Protein AF-A0A814NQE0-F1 (afdb_monomer)

Radius of gyration: 20.91 Å; Cα contacts (8 Å, |Δi|>4): 225; chains: 1; bounding box: 58×39×58 Å

Mean predicted aligned error: 7.41 Å

Solvent-accessible surface area (backbone atoms only — not comparable to full-atom values): 10790 Å² total; per-residue (Å²): 140,80,82,79,83,78,81,84,70,78,58,61,62,41,55,48,36,28,51,50,7,53,53,28,49,52,32,61,76,70,60,70,62,94,46,70,70,55,47,52,52,32,54,52,35,31,52,50,7,52,54,29,45,52,54,51,50,53,54,44,64,72,52,44,41,23,63,57,87,66,84,77,86,62,85,88,78,60,58,87,76,49,52,57,77,54,58,58,92,75,57,53,80,92,44,45,69,59,51,48,45,50,32,43,61,58,46,37,37,64,74,85,51,101,85,35,83,52,39,36,92,86,77,68,43,56,72,78,60,64,72,40,81,70,29,95,55,63,44,79,47,75,50,78,50,102,88,49,76,43,79,46,77,48,63,32,20,82,38,40,45,42,45,42,26,37,67,70,58,33,56,70,67,36,46,64,57,92,60,85,131

Organism: NCBI:txid104777

Secondary structure (DSSP, 8-state):
-------TTSSHHHHHHHHHHHHHHHHHHTT---SHHHHHHHHHHHHHHHHHHHHHHHHHHHH-B---S--S--TT---SS-GGGS-GGGS-GGGHHHHHHHHHHHHTB----TT-TTB-TTT-SBTT-PSPPPBSS-EEEEEEETTEEEEEEE--BS-TTBPPB-HHHHHHH-S------

Structure (mmCIF, N/CA/C/O backbone):
data_AF-A0A814NQE0-F1
#
_entry.id   AF-A0A814NQE0-F1
#
loop_
_atom_site.group_PDB
_atom_site.id
_atom_site.type_symbol
_atom_site.label_atom_id
_atom_site.label_alt_id
_atom_site.label_comp_id
_atom_site.label_asym_id
_atom_site.label_entity_id
_atom_site.label_seq_id
_atom_site.pdbx_PDB_ins_code
_atom_site.Cartn_x
_atom_site.Cartn_y
_atom_site.Cartn_z
_atom_site.occupancy
_atom_site.B_iso_or_equiv
_atom_site.auth_seq_id
_atom_site.auth_comp_id
_atom_site.auth_asym_id
_atom_site.auth_atom_id
_atom_site.pdbx_PDB_model_num
ATOM 1 N N . MET A 1 1 ? 12.034 24.930 -5.134 1.00 29.38 1 MET A N 1
ATOM 2 C CA . MET A 1 1 ? 10.622 25.349 -5.029 1.00 29.38 1 MET A CA 1
ATOM 3 C C . MET A 1 1 ? 9.791 24.168 -5.516 1.00 29.38 1 MET A C 1
ATOM 5 O O . MET A 1 1 ? 9.589 24.032 -6.710 1.00 29.38 1 MET A O 1
ATOM 9 N N . ILE A 1 2 ? 9.491 23.215 -4.629 1.00 30.03 2 ILE A N 1
ATOM 10 C CA . ILE A 1 2 ? 8.771 21.982 -4.985 1.00 30.03 2 ILE A CA 1
ATOM 11 C C . ILE A 1 2 ? 7.318 22.215 -4.590 1.00 30.03 2 ILE A C 1
ATOM 13 O O . ILE A 1 2 ? 7.027 22.446 -3.419 1.00 30.03 2 ILE A O 1
ATOM 17 N N . GLN A 1 3 ? 6.442 22.251 -5.591 1.00 28.50 3 GLN A N 1
ATOM 18 C CA . GLN A 1 3 ? 5.001 22.339 -5.409 1.00 28.50 3 GLN A CA 1
ATOM 19 C C . GLN A 1 3 ? 4.512 21.062 -4.724 1.00 28.50 3 GLN A C 1
ATOM 21 O O . GLN A 1 3 ? 4.505 19.985 -5.315 1.00 28.50 3 GLN A O 1
ATOM 26 N N . THR A 1 4 ? 4.101 21.202 -3.469 1.00 28.50 4 THR A N 1
ATOM 27 C CA . THR A 1 4 ? 3.296 20.218 -2.753 1.00 28.50 4 THR A CA 1
ATOM 28 C C . THR A 1 4 ? 1.934 20.137 -3.442 1.00 28.50 4 THR A C 1
ATOM 30 O O . THR A 1 4 ? 1.077 20.999 -3.249 1.00 28.50 4 THR A O 1
ATOM 33 N N . LEU A 1 5 ? 1.735 19.128 -4.290 1.00 27.84 5 LEU A N 1
ATOM 34 C CA . LEU A 1 5 ? 0.420 18.782 -4.828 1.00 27.84 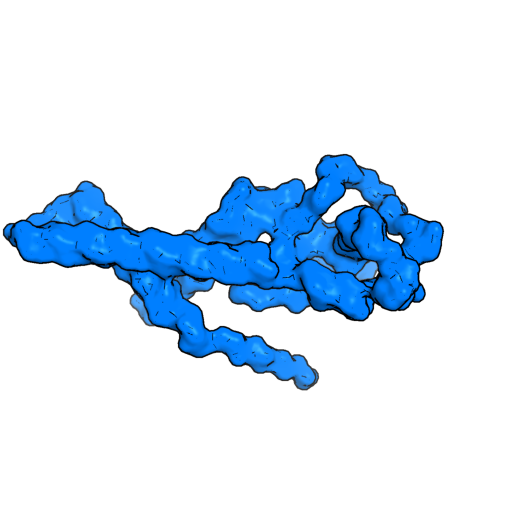5 LEU A CA 1
ATOM 35 C C . LEU A 1 5 ? -0.424 18.188 -3.690 1.00 27.84 5 LEU A C 1
ATOM 37 O O . LEU A 1 5 ? -0.396 16.997 -3.400 1.00 27.84 5 LEU A O 1
ATOM 41 N N . CYS A 1 6 ? -1.148 19.071 -3.004 1.00 31.33 6 CYS A N 1
ATOM 42 C CA . CYS A 1 6 ? -2.153 18.740 -2.002 1.00 31.33 6 CYS A CA 1
ATOM 43 C C . CYS A 1 6 ? -3.346 18.016 -2.650 1.00 31.33 6 CYS A C 1
ATOM 45 O O . CYS A 1 6 ? -4.273 18.658 -3.135 1.00 31.33 6 CYS A O 1
ATOM 47 N N . LEU A 1 7 ? -3.385 16.686 -2.558 1.00 31.86 7 LEU A N 1
ATOM 48 C CA . LEU A 1 7 ? -4.605 15.876 -2.735 1.00 31.86 7 LEU A CA 1
ATOM 49 C C . LEU A 1 7 ? -5.440 15.767 -1.430 1.00 31.86 7 LEU A C 1
ATOM 51 O O . LEU A 1 7 ? -6.264 14.874 -1.255 1.00 31.86 7 LEU A O 1
ATOM 55 N N . TYR A 1 8 ? -5.253 16.693 -0.486 1.00 35.50 8 TYR A N 1
ATOM 56 C CA . TYR A 1 8 ? -5.517 16.479 0.944 1.00 35.50 8 TYR A CA 1
ATOM 57 C C . TYR A 1 8 ? -6.879 16.953 1.493 1.00 35.50 8 TYR A C 1
ATOM 59 O O . TYR A 1 8 ? -6.946 17.423 2.628 1.00 35.50 8 TYR A O 1
ATOM 67 N N . ARG A 1 9 ? -7.994 16.844 0.755 1.00 37.09 9 ARG A N 1
ATOM 68 C CA . ARG A 1 9 ? -9.314 17.199 1.345 1.00 37.09 9 ARG A CA 1
ATOM 69 C C . ARG A 1 9 ? -10.464 16.210 1.185 1.00 37.09 9 ARG A C 1
ATOM 71 O O . ARG A 1 9 ? -11.413 16.327 1.948 1.00 37.09 9 ARG A O 1
ATOM 78 N N . TYR A 1 10 ? -10.380 15.204 0.315 1.00 36.66 10 TYR A N 1
ATOM 79 C CA . TYR A 1 10 ? -11.482 14.237 0.170 1.00 36.66 10 TYR A CA 1
ATOM 80 C C . TYR A 1 10 ? -11.418 13.059 1.167 1.00 36.66 10 TYR A C 1
ATOM 82 O O . TYR A 1 10 ? -12.452 12.516 1.537 1.00 36.66 10 TYR A O 1
ATOM 90 N N . ASN A 1 11 ? -10.231 12.713 1.687 1.00 53.69 11 ASN A N 1
ATOM 91 C CA . ASN A 1 11 ? -10.045 11.549 2.575 1.00 53.69 11 ASN A CA 1
ATOM 92 C C . ASN A 1 11 ? -10.228 11.820 4.077 1.00 53.69 11 ASN A C 1
ATOM 94 O O . ASN A 1 11 ? -10.229 10.879 4.865 1.00 53.69 11 ASN A O 1
ATOM 98 N N . SER A 1 12 ? -10.397 13.075 4.506 1.00 65.75 12 SER A N 1
ATOM 99 C CA . SER A 1 12 ? -10.516 13.385 5.940 1.00 65.75 12 SER A CA 1
ATOM 100 C C . SER A 1 12 ? -11.747 12.727 6.576 1.00 65.75 12 SER A C 1
ATOM 102 O O . SER A 1 12 ? -11.642 12.239 7.693 1.00 65.75 12 SER A O 1
ATOM 104 N N . SER A 1 13 ? -12.882 12.662 5.873 1.00 85.62 13 SER A N 1
ATOM 105 C CA . SER A 1 13 ? -14.113 12.090 6.434 1.00 85.62 13 SER A CA 1
ATOM 106 C C . SER A 1 13 ? -14.033 10.570 6.605 1.00 85.62 13 SER A C 1
ATOM 108 O O . SER A 1 13 ? -14.355 10.067 7.680 1.00 85.62 13 SER A O 1
ATOM 110 N N . LEU A 1 14 ? -13.544 9.845 5.591 1.00 93.56 14 LEU A N 1
ATOM 111 C CA . LEU A 1 14 ? -13.423 8.385 5.658 1.00 93.56 14 LEU A CA 1
ATOM 112 C C . LEU A 1 14 ? -12.399 7.970 6.718 1.00 93.56 14 LEU A C 1
ATOM 114 O O . LEU A 1 14 ? -12.692 7.113 7.543 1.00 93.56 14 LEU A O 1
ATOM 118 N N . THR A 1 15 ? -11.233 8.621 6.769 1.00 92.56 15 THR A N 1
ATOM 119 C CA . THR A 1 15 ? -10.204 8.312 7.773 1.00 92.56 15 THR A CA 1
ATOM 120 C C . THR A 1 15 ? -10.701 8.576 9.197 1.00 92.56 15 THR A C 1
ATOM 122 O O . THR A 1 15 ? -10.398 7.802 10.105 1.00 92.56 15 THR A O 1
ATOM 125 N N . THR A 1 16 ? -11.507 9.625 9.403 1.00 93.69 16 THR A N 1
ATOM 126 C CA . THR A 1 16 ? -12.177 9.868 10.688 1.00 93.69 16 THR A CA 1
ATOM 127 C C . THR A 1 16 ? -13.163 8.752 11.031 1.00 93.69 16 THR A C 1
ATOM 129 O O . THR A 1 16 ? -13.163 8.300 12.170 1.00 93.69 16 THR A O 1
ATOM 132 N N . GLN A 1 17 ? -13.952 8.260 10.072 1.00 96.56 17 GLN A N 1
ATOM 133 C CA . GLN A 1 17 ? -14.871 7.137 10.302 1.00 96.56 17 GLN A CA 1
ATOM 134 C C . GLN A 1 17 ? -14.131 5.849 10.674 1.00 96.56 17 GLN A C 1
ATOM 136 O O . GLN A 1 17 ? -14.551 5.168 11.603 1.00 96.56 17 GLN A O 1
ATOM 141 N N . VAL A 1 18 ? -12.995 5.551 10.031 1.00 97.31 18 VAL A N 1
ATOM 142 C CA . VAL A 1 18 ? -12.145 4.413 10.428 1.00 97.31 18 VAL A CA 1
ATOM 143 C C . VAL A 1 18 ? -11.696 4.560 11.882 1.00 97.31 18 VAL A 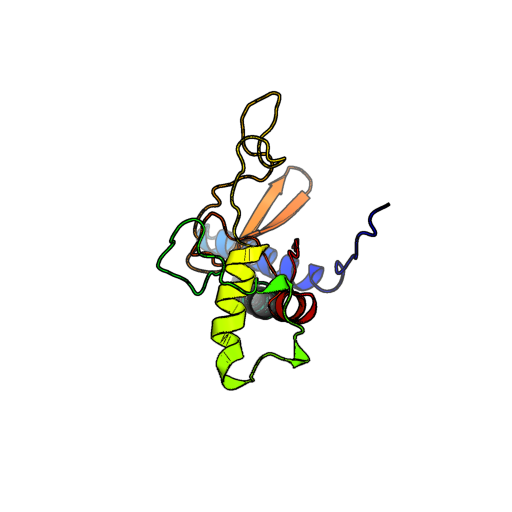C 1
ATOM 145 O O . VAL A 1 18 ? -11.769 3.609 12.658 1.00 97.31 18 VAL A O 1
ATOM 148 N N . TYR A 1 19 ? -11.239 5.754 12.269 1.00 96.06 19 TYR A N 1
ATOM 149 C CA . TYR A 1 19 ? -10.786 5.998 13.636 1.00 96.06 19 TYR A CA 1
ATOM 150 C C . TYR A 1 19 ? -11.922 5.864 14.659 1.00 96.06 19 TYR A C 1
ATOM 152 O O . TYR A 1 19 ? -11.742 5.199 15.677 1.00 96.06 19 TYR A O 1
ATOM 160 N N . ILE A 1 20 ? -13.096 6.436 14.370 1.00 96.38 20 ILE A N 1
ATOM 161 C CA . ILE A 1 20 ? -14.295 6.306 15.212 1.00 96.38 20 ILE A CA 1
ATOM 162 C C . ILE A 1 20 ? -14.678 4.831 15.365 1.00 96.38 20 ILE A C 1
ATOM 164 O O . ILE A 1 20 ? -14.854 4.381 16.493 1.00 96.38 20 ILE A O 1
ATOM 168 N N . GLY A 1 21 ? -14.710 4.066 14.270 1.00 97.44 21 GLY A N 1
ATOM 169 C CA . GLY A 1 21 ? -14.994 2.633 14.313 1.00 97.44 21 GLY A CA 1
ATOM 170 C C . GLY A 1 21 ? -14.020 1.867 15.208 1.00 97.44 21 GLY A C 1
ATOM 171 O O . GLY A 1 21 ? -14.449 1.084 16.045 1.00 97.44 21 GLY A O 1
ATOM 172 N N . ARG A 1 22 ? -12.713 2.158 15.142 1.00 95.94 22 ARG A N 1
ATOM 173 C CA . ARG A 1 22 ? -11.711 1.531 16.031 1.00 95.94 22 ARG A CA 1
ATOM 174 C C . ARG A 1 22 ? -11.871 1.917 17.499 1.00 95.94 22 ARG A C 1
ATOM 176 O O . ARG A 1 22 ? -11.615 1.098 18.379 1.00 95.94 22 ARG A O 1
ATOM 183 N N . LEU A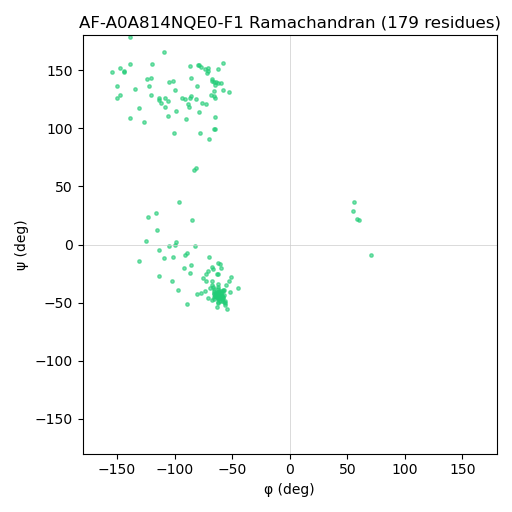 1 23 ? -12.257 3.161 17.784 1.00 96.00 23 LEU A N 1
ATOM 184 C CA . LEU A 1 23 ? -12.594 3.570 19.148 1.00 96.00 23 LEU A CA 1
ATOM 185 C C . LEU A 1 23 ? -13.849 2.846 19.643 1.00 96.00 23 LEU A C 1
ATOM 187 O O . LEU A 1 23 ? -13.891 2.443 20.804 1.00 96.00 23 LEU A O 1
ATOM 191 N N . ALA A 1 24 ? -14.838 2.652 18.770 1.00 97.00 24 ALA A N 1
ATOM 192 C CA . ALA A 1 24 ? -16.044 1.907 19.089 1.00 97.00 24 ALA A CA 1
ATOM 193 C C . ALA A 1 24 ? -15.754 0.418 19.351 1.00 97.00 24 ALA A C 1
ATOM 195 O O . ALA A 1 24 ? -16.249 -0.111 20.345 1.00 97.00 24 ALA A O 1
ATOM 196 N N . GLU A 1 25 ? -14.883 -0.228 18.559 1.00 96.56 25 GLU A N 1
ATOM 197 C CA . GLU A 1 25 ? -14.419 -1.605 18.817 1.00 96.56 25 GLU A CA 1
ATOM 198 C C . GLU A 1 25 ? -13.797 -1.724 20.214 1.00 96.56 25 GLU A C 1
ATOM 200 O O . GLU A 1 25 ? -14.225 -2.565 21.003 1.00 96.56 25 GLU A O 1
ATOM 205 N N . LYS A 1 26 ? -12.866 -0.824 20.568 1.00 95.94 26 LYS A N 1
ATOM 206 C CA . LYS A 1 26 ? -12.251 -0.804 21.908 1.00 95.94 26 LYS A CA 1
ATOM 207 C C . LYS A 1 26 ? -13.297 -0.649 23.016 1.00 95.94 26 LYS A C 1
ATOM 209 O O . LYS A 1 26 ? -13.246 -1.369 24.007 1.00 95.94 26 LYS A O 1
ATOM 214 N N . LYS A 1 27 ? -14.258 0.271 22.867 1.00 95.44 27 LYS A N 1
ATOM 215 C CA . LYS A 1 27 ? -15.322 0.473 23.867 1.00 95.44 27 LYS A CA 1
ATOM 216 C C . LYS A 1 27 ? -16.183 -0.774 24.061 1.00 95.44 27 LYS A C 1
ATOM 218 O O . LYS A 1 27 ? -16.513 -1.103 25.198 1.00 95.44 27 LYS A O 1
ATOM 223 N N . LEU A 1 28 ? -16.517 -1.487 22.982 1.00 94.25 28 LEU A N 1
ATOM 224 C CA . LEU A 1 28 ? -17.237 -2.758 23.083 1.00 94.25 28 LEU A CA 1
ATOM 225 C C . LEU A 1 28 ? -16.400 -3.838 23.781 1.00 94.25 28 LEU A C 1
ATOM 227 O O . LEU A 1 28 ? -16.930 -4.537 24.644 1.00 94.25 28 LEU A O 1
ATOM 231 N N . GLU A 1 29 ? -15.105 -3.948 23.468 1.00 94.94 29 GLU A N 1
ATOM 232 C CA . GLU A 1 29 ? -14.187 -4.895 24.122 1.00 94.94 29 GLU A CA 1
ATOM 233 C C . GLU A 1 29 ? -14.091 -4.658 25.637 1.00 94.94 29 GLU A C 1
ATOM 235 O O . GLU A 1 29 ? -14.139 -5.611 26.420 1.00 94.94 29 GLU A O 1
ATOM 240 N N . TYR A 1 30 ? -14.025 -3.392 26.062 1.00 95.44 30 TYR A N 1
ATOM 241 C CA . TYR A 1 30 ? -13.991 -3.007 27.477 1.00 95.44 30 TYR A CA 1
ATOM 242 C C . TYR A 1 30 ? -15.369 -2.958 28.151 1.00 95.44 30 TYR A C 1
ATOM 244 O O . TYR A 1 30 ? -15.446 -2.707 29.353 1.00 95.44 30 TYR A O 1
ATOM 252 N N . LYS A 1 31 ? -16.451 -3.242 27.413 1.00 92.62 31 LYS A N 1
ATOM 253 C CA . LYS A 1 31 ? -17.842 -3.138 27.884 1.00 92.62 31 LYS A CA 1
ATOM 254 C C . LYS A 1 31 ? -18.201 -1.750 28.426 1.00 92.62 31 LYS A C 1
ATOM 256 O O . LYS A 1 31 ? -18.968 -1.624 29.375 1.00 92.62 31 LYS A O 1
ATOM 261 N N . GLU A 1 32 ? -17.656 -0.706 27.810 1.00 91.56 32 GLU A N 1
ATOM 262 C CA . GLU A 1 32 ? -17.925 0.696 28.146 1.00 91.56 32 GLU A CA 1
ATOM 263 C C . GLU A 1 32 ? -19.213 1.185 27.464 1.00 91.56 32 GLU A C 1
ATOM 265 O O . GLU A 1 32 ? -19.192 2.049 26.582 1.00 91.56 32 GLU A O 1
ATOM 270 N N . TYR A 1 33 ? -20.345 0.593 27.847 1.00 89.81 33 TYR A N 1
ATOM 271 C CA . TYR A 1 33 ? -21.674 0.988 27.388 1.00 89.81 33 TYR A CA 1
ATOM 272 C C . TYR A 1 33 ? -22.730 0.698 28.462 1.00 89.81 33 TYR A C 1
ATOM 274 O O . TYR A 1 33 ? -22.749 -0.379 29.054 1.00 89.81 33 TYR A O 1
ATOM 282 N N . ASP A 1 34 ? -23.638 1.654 28.675 1.00 90.56 34 ASP A N 1
ATOM 283 C CA . ASP A 1 34 ? -24.641 1.580 29.750 1.00 90.56 34 ASP A CA 1
ATOM 284 C C . ASP A 1 34 ? -26.067 1.335 29.234 1.00 90.56 34 ASP A C 1
ATOM 286 O O . ASP A 1 34 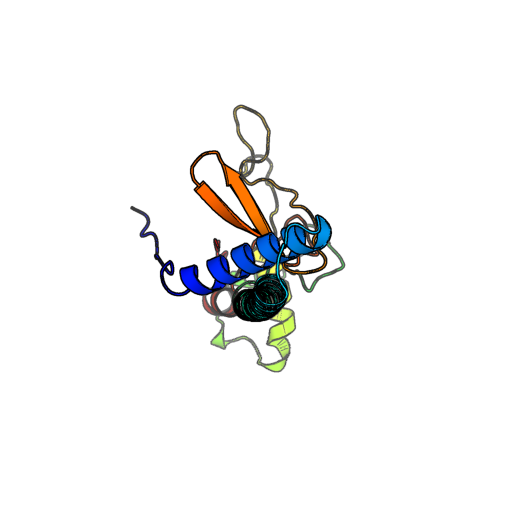? -26.976 1.045 30.012 1.00 90.56 34 ASP A O 1
ATOM 290 N N . THR A 1 35 ? -26.288 1.458 27.921 1.00 93.88 35 THR A N 1
ATOM 291 C CA . THR A 1 35 ? -27.608 1.318 27.296 1.00 93.88 35 THR A CA 1
ATOM 292 C C . THR A 1 35 ? -27.535 0.528 25.993 1.00 93.88 35 THR A C 1
ATOM 294 O O . THR A 1 35 ? -26.506 0.497 25.314 1.00 93.88 35 THR A O 1
ATOM 297 N N . GLU A 1 36 ? -28.656 -0.093 25.624 1.00 94.06 36 GLU A N 1
ATOM 298 C CA . GLU A 1 36 ? -28.814 -0.788 24.341 1.00 94.06 36 GLU A CA 1
ATOM 299 C C . GLU A 1 36 ? -28.671 0.171 23.146 1.00 94.06 36 GLU A C 1
ATOM 301 O O . GLU A 1 36 ? -28.095 -0.186 22.124 1.00 94.06 36 GLU A O 1
ATOM 306 N N . GLU A 1 37 ? -29.115 1.421 23.294 1.00 94.94 37 GLU A N 1
ATOM 307 C CA . GLU A 1 37 ? -28.948 2.463 22.275 1.00 94.94 37 GLU A CA 1
ATOM 308 C C . GLU A 1 37 ? -27.466 2.765 22.003 1.00 94.94 37 GLU A C 1
ATOM 310 O O . GLU A 1 37 ? -27.047 2.799 20.846 1.00 94.94 37 GLU A O 1
ATOM 315 N N . ILE A 1 38 ? -26.652 2.916 23.057 1.00 94.12 38 ILE A N 1
ATOM 316 C CA . ILE A 1 38 ? -25.205 3.131 22.917 1.00 94.12 38 ILE A CA 1
ATOM 317 C C . ILE A 1 38 ? -24.550 1.906 22.278 1.00 94.12 38 ILE A C 1
ATOM 319 O O . ILE A 1 38 ? -23.708 2.061 21.398 1.00 94.12 38 ILE A O 1
ATOM 323 N N . TYR A 1 39 ? -24.947 0.697 22.682 1.00 95.62 39 TYR A N 1
ATOM 324 C CA . TYR A 1 39 ? -24.438 -0.534 22.080 1.00 95.62 39 TYR A CA 1
ATOM 325 C C . TYR A 1 39 ? -24.694 -0.576 20.565 1.00 95.62 39 TYR A C 1
ATOM 327 O O . TYR A 1 39 ? -23.758 -0.786 19.795 1.00 95.62 39 TYR A O 1
ATOM 335 N N . ASN A 1 40 ? -25.929 -0.305 20.133 1.00 96.50 40 ASN A N 1
ATOM 336 C CA . ASN A 1 40 ? -26.290 -0.298 18.714 1.00 96.50 40 ASN A CA 1
ATOM 337 C C . ASN A 1 40 ? -25.522 0.782 17.935 1.00 96.50 40 ASN A C 1
ATOM 339 O O . ASN A 1 40 ? -24.997 0.504 16.861 1.00 96.50 40 ASN A O 1
ATOM 343 N N . GLN A 1 41 ? -25.362 1.981 18.506 1.00 95.81 41 GLN A N 1
ATOM 344 C CA . GLN A 1 41 ? -24.561 3.043 17.892 1.00 95.81 41 GLN A CA 1
ATOM 345 C C . GLN A 1 41 ? -23.087 2.638 17.718 1.00 95.81 41 GLN A C 1
ATOM 347 O O . GLN A 1 41 ? -22.487 2.926 16.684 1.00 95.81 41 GLN A O 1
ATOM 352 N N . LEU A 1 42 ? -22.495 1.954 18.705 1.00 96.69 42 LEU A N 1
ATOM 353 C CA . LEU A 1 42 ? -21.123 1.454 18.600 1.00 96.69 42 LEU A CA 1
ATOM 354 C C . LEU A 1 42 ? -20.998 0.411 17.483 1.00 96.69 42 LEU A C 1
ATOM 356 O O . LEU A 1 42 ? -20.042 0.468 16.717 1.00 96.69 42 LEU A O 1
ATOM 360 N N . VAL A 1 43 ? -21.958 -0.509 17.357 1.00 97.62 43 VAL A N 1
ATOM 361 C CA . VAL A 1 43 ? -21.979 -1.502 16.269 1.00 97.62 43 VAL A CA 1
ATOM 362 C C . VAL A 1 43 ? -22.049 -0.819 14.898 1.00 97.62 43 VAL A C 1
ATOM 364 O O . VAL A 1 43 ? -21.237 -1.134 14.024 1.00 97.62 43 VAL A O 1
ATOM 367 N N . ASP A 1 44 ? -22.928 0.171 14.735 1.00 97.81 44 ASP A N 1
ATOM 368 C CA . ASP A 1 44 ? -23.046 0.963 13.505 1.00 97.81 44 ASP A CA 1
ATOM 369 C C . ASP A 1 44 ? -21.739 1.692 13.151 1.00 97.81 44 ASP A C 1
ATOM 371 O O . ASP A 1 44 ? -21.339 1.759 11.984 1.00 97.81 44 ASP A O 1
ATOM 375 N N . ASP A 1 45 ? -21.066 2.269 14.148 1.00 97.62 45 ASP A N 1
ATOM 376 C CA . ASP A 1 45 ? -19.801 2.980 13.956 1.00 97.62 45 ASP A CA 1
ATOM 377 C C . ASP A 1 45 ? -18.662 2.032 13.552 1.00 97.62 45 ASP A C 1
ATOM 379 O O . ASP A 1 45 ? -17.810 2.400 12.736 1.00 97.62 45 ASP A O 1
ATOM 383 N N . ILE A 1 46 ? -18.662 0.799 14.065 1.00 98.25 46 ILE A N 1
ATOM 384 C CA . ILE A 1 46 ? -17.709 -0.249 13.677 1.00 98.25 46 ILE A CA 1
ATOM 385 C C . ILE A 1 46 ? -17.912 -0.647 12.216 1.00 98.25 46 ILE A C 1
ATOM 387 O O . ILE A 1 46 ? -16.938 -0.726 11.464 1.00 98.25 46 ILE A O 1
ATOM 391 N N . GLU A 1 47 ? -19.157 -0.883 11.801 1.00 98.31 47 GLU A N 1
ATOM 392 C CA . GLU A 1 47 ? -19.481 -1.252 10.420 1.00 98.31 47 GLU A CA 1
ATOM 393 C C . GLU A 1 47 ? -19.085 -0.134 9.448 1.00 98.31 47 GLU A C 1
ATOM 395 O O . GLU A 1 47 ? -18.314 -0.363 8.512 1.00 98.31 47 GLU A O 1
ATOM 400 N N . LYS A 1 48 ? -19.484 1.112 9.739 1.00 97.75 48 LYS A N 1
ATOM 401 C CA . LYS A 1 48 ? -19.077 2.290 8.953 1.00 97.75 48 LYS A CA 1
ATOM 402 C C . LYS A 1 48 ? -17.560 2.448 8.902 1.00 97.75 48 LYS A C 1
ATOM 404 O O . LYS A 1 48 ? -17.014 2.803 7.856 1.00 97.75 48 LYS A O 1
ATOM 409 N N . GLY A 1 49 ? -16.868 2.195 10.012 1.00 97.88 49 GLY A N 1
ATOM 410 C CA . GLY A 1 49 ? -15.411 2.238 10.080 1.00 97.88 49 GLY A CA 1
ATOM 411 C C . GLY A 1 49 ? -14.750 1.217 9.153 1.00 97.88 49 GLY A C 1
ATOM 412 O O . GLY A 1 49 ? -13.837 1.579 8.407 1.00 97.88 49 GLY A O 1
ATOM 413 N N . LYS A 1 50 ? -15.237 -0.030 9.143 1.00 98.00 50 LYS A N 1
ATOM 414 C CA . LYS A 1 50 ? -14.735 -1.113 8.277 1.00 98.00 50 LYS A CA 1
ATOM 415 C C . LYS A 1 50 ? -14.977 -0.827 6.800 1.00 98.00 50 LYS A C 1
ATOM 417 O O . LYS A 1 50 ? -14.057 -0.963 5.991 1.00 98.00 50 LYS A O 1
ATOM 422 N N . ASP A 1 51 ? -16.168 -0.353 6.457 1.00 97.94 51 ASP A N 1
ATOM 423 C CA . ASP A 1 51 ? -16.512 0.034 5.089 1.00 97.94 51 ASP A CA 1
ATOM 424 C C . ASP A 1 51 ? -15.631 1.174 4.574 1.00 97.94 51 ASP A C 1
ATOM 426 O O . ASP A 1 51 ? -15.166 1.163 3.429 1.00 97.94 51 ASP A O 1
ATOM 430 N N . SER A 1 52 ? -15.379 2.173 5.419 1.00 97.25 52 SER A N 1
ATOM 431 C CA . SER A 1 52 ? -14.515 3.299 5.073 1.00 97.25 52 SER A CA 1
ATOM 432 C C . SER A 1 52 ? -13.052 2.889 4.948 1.00 97.25 52 SER A C 1
ATOM 434 O O . SER A 1 52 ? -12.376 3.350 4.027 1.00 97.25 52 SER A O 1
ATOM 436 N N . GLU A 1 53 ? -12.570 1.974 5.792 1.00 97.00 53 GLU A N 1
ATOM 437 C CA . GLU A 1 53 ? -11.227 1.404 5.661 1.00 97.00 53 GLU A CA 1
ATOM 438 C C . GLU A 1 53 ? -11.088 0.645 4.341 1.00 97.00 53 GLU A C 1
ATOM 440 O O . GLU A 1 53 ? -10.135 0.878 3.596 1.00 97.00 53 GLU A O 1
ATOM 445 N N . HIS A 1 54 ? -12.074 -0.187 4.000 1.00 97.38 54 HIS A N 1
ATOM 446 C CA . HIS A 1 54 ? -12.093 -0.923 2.741 1.00 97.38 54 HIS A CA 1
ATOM 447 C C . HIS A 1 54 ? -12.051 0.011 1.522 1.00 97.38 54 HIS A C 1
ATOM 449 O O . HIS A 1 54 ? -11.265 -0.216 0.598 1.00 97.38 54 HIS A O 1
ATOM 455 N N . LYS A 1 55 ? -12.835 1.098 1.527 1.00 96.56 55 LYS A N 1
ATOM 456 C CA . LYS A 1 55 ? -12.834 2.107 0.451 1.00 96.56 55 LYS A CA 1
ATOM 457 C C . LYS A 1 55 ? -11.478 2.798 0.310 1.00 96.56 55 LYS A C 1
ATOM 459 O O . LYS A 1 55 ? -10.980 2.922 -0.808 1.00 96.56 55 LYS A O 1
ATOM 464 N N . ILE A 1 56 ? -10.877 3.228 1.424 1.00 95.19 56 ILE A N 1
ATOM 465 C CA . ILE A 1 56 ? -9.562 3.887 1.418 1.00 95.19 56 ILE A CA 1
ATOM 466 C C . ILE A 1 56 ? -8.493 2.937 0.876 1.00 95.19 56 ILE A C 1
ATOM 468 O O . ILE A 1 56 ? -7.743 3.320 -0.021 1.00 95.19 56 ILE A O 1
ATOM 472 N N . ILE A 1 57 ? -8.431 1.709 1.398 1.00 95.69 57 ILE A N 1
ATOM 473 C CA . ILE A 1 57 ? -7.438 0.712 0.984 1.00 95.69 57 ILE A CA 1
ATOM 474 C C . ILE A 1 57 ? -7.593 0.393 -0.502 1.00 95.69 57 ILE A C 1
ATOM 476 O O . ILE A 1 57 ? -6.619 0.483 -1.240 1.00 95.69 57 ILE A O 1
ATOM 480 N N . THR A 1 58 ? -8.815 0.126 -0.965 1.00 95.69 58 THR A N 1
ATOM 481 C CA . THR A 1 58 ? -9.087 -0.184 -2.378 1.00 95.69 58 THR A CA 1
ATOM 482 C C . THR A 1 58 ? -8.655 0.955 -3.300 1.00 95.69 58 THR A C 1
ATOM 484 O O . THR A 1 58 ? -8.015 0.726 -4.328 1.00 95.69 58 THR A O 1
ATOM 487 N N . TYR A 1 59 ? -8.969 2.199 -2.928 1.00 93.75 59 TYR A N 1
ATOM 488 C CA . TYR A 1 59 ? -8.553 3.375 -3.688 1.00 93.75 59 TYR A CA 1
ATOM 489 C C . TYR A 1 59 ? -7.027 3.494 -3.763 1.00 93.75 59 TYR A C 1
ATOM 491 O O . TYR A 1 59 ? -6.468 3.730 -4.834 1.00 93.75 59 TYR A O 1
ATOM 499 N N . ILE A 1 60 ? -6.345 3.303 -2.635 1.00 93.88 60 ILE A N 1
ATOM 500 C CA . ILE A 1 60 ? -4.890 3.411 -2.554 1.00 93.88 60 ILE A CA 1
ATOM 501 C C . ILE A 1 60 ? -4.201 2.301 -3.340 1.00 93.88 60 ILE A C 1
ATOM 503 O O . ILE A 1 60 ? -3.328 2.612 -4.146 1.00 93.88 60 ILE A O 1
ATOM 507 N N . ASP A 1 61 ? -4.624 1.050 -3.172 1.00 93.94 61 ASP A N 1
ATOM 508 C CA . ASP A 1 61 ? -4.049 -0.105 -3.869 1.00 93.94 61 ASP A CA 1
ATOM 509 C C . ASP A 1 61 ? -4.257 -0.014 -5.393 1.00 93.94 61 ASP A C 1
ATOM 511 O O . ASP A 1 61 ? -3.452 -0.526 -6.170 1.00 93.94 61 ASP A O 1
ATOM 515 N N . THR A 1 62 ? -5.295 0.701 -5.843 1.00 92.25 62 THR A N 1
ATOM 516 C CA . THR A 1 62 ? -5.511 1.003 -7.269 1.00 92.25 62 THR A CA 1
ATOM 517 C C . THR A 1 62 ? -4.521 2.047 -7.802 1.00 92.25 62 THR A C 1
ATOM 519 O O . THR A 1 62 ? -4.165 2.033 -8.982 1.00 92.25 62 THR A O 1
ATOM 522 N N . LEU A 1 63 ? -4.073 2.980 -6.959 1.00 92.69 63 LEU A N 1
ATOM 523 C CA . LEU A 1 63 ? -3.247 4.112 -7.380 1.00 92.69 63 LEU A CA 1
ATOM 524 C C . LEU A 1 63 ? -1.752 3.903 -7.165 1.00 92.69 63 LEU A C 1
ATOM 526 O O . LEU A 1 63 ? -0.950 4.386 -7.967 1.00 92.69 63 LEU A O 1
ATOM 530 N N . ILE A 1 64 ? -1.351 3.279 -6.065 1.00 94.31 64 ILE A N 1
ATOM 531 C CA . ILE A 1 64 ? 0.042 3.223 -5.630 1.00 94.31 64 ILE A CA 1
ATOM 532 C C . ILE A 1 64 ? 0.368 1.791 -5.226 1.00 94.31 64 ILE A C 1
ATOM 534 O O . ILE A 1 64 ? -0.369 1.146 -4.494 1.00 94.31 64 ILE A O 1
ATOM 538 N N . SER A 1 65 ? 1.516 1.311 -5.691 1.00 94.25 65 SER A N 1
ATOM 539 C CA . SER A 1 65 ? 2.045 -0.010 -5.382 1.00 94.25 65 SER A CA 1
ATOM 540 C C . SER A 1 65 ? 3.411 0.114 -4.718 1.00 94.25 65 SER A C 1
ATOM 542 O O . SER A 1 65 ? 4.221 0.965 -5.088 1.00 94.25 65 SER A O 1
ATOM 544 N N . ALA A 1 66 ? 3.685 -0.766 -3.759 1.00 94.88 66 ALA A N 1
ATOM 545 C CA . ALA A 1 66 ? 5.034 -1.057 -3.270 1.00 94.88 66 ALA A CA 1
ATOM 546 C C . ALA A 1 66 ? 5.447 -2.511 -3.566 1.00 94.88 66 ALA A C 1
ATOM 548 O O . ALA A 1 66 ? 6.438 -3.004 -3.025 1.00 94.88 66 ALA A O 1
ATOM 549 N N . MET A 1 67 ? 4.682 -3.197 -4.419 1.00 95.06 67 MET A N 1
ATOM 550 C CA . MET A 1 67 ? 4.916 -4.581 -4.809 1.00 95.06 67 MET A CA 1
ATOM 551 C C . MET A 1 67 ? 5.893 -4.668 -5.976 1.00 95.06 67 MET A C 1
ATOM 553 O O . MET A 1 67 ? 5.861 -3.865 -6.909 1.00 95.06 67 MET A O 1
ATOM 557 N N . ASN A 1 68 ? 6.738 -5.692 -5.936 1.00 93.75 68 ASN A N 1
ATOM 558 C CA . ASN A 1 68 ? 7.622 -6.088 -7.017 1.00 93.75 68 ASN A CA 1
ATOM 559 C C . ASN A 1 68 ? 7.111 -7.405 -7.635 1.00 93.75 68 ASN A C 1
ATOM 561 O O . ASN A 1 68 ? 7.080 -8.415 -6.932 1.00 93.75 68 ASN A O 1
ATOM 565 N N . PRO A 1 69 ? 6.737 -7.448 -8.928 1.00 92.12 69 PRO A N 1
ATOM 566 C CA . PRO A 1 69 ? 6.358 -8.695 -9.597 1.00 92.12 69 PRO A CA 1
ATOM 567 C C . PRO A 1 69 ? 7.514 -9.703 -9.651 1.00 92.12 69 PRO A C 1
ATOM 569 O O . PRO A 1 69 ? 7.296 -10.910 -9.711 1.00 92.12 69 PRO A O 1
ATOM 572 N N . ARG A 1 70 ? 8.760 -9.214 -9.600 1.00 88.81 70 ARG A N 1
ATOM 573 C CA . ARG A 1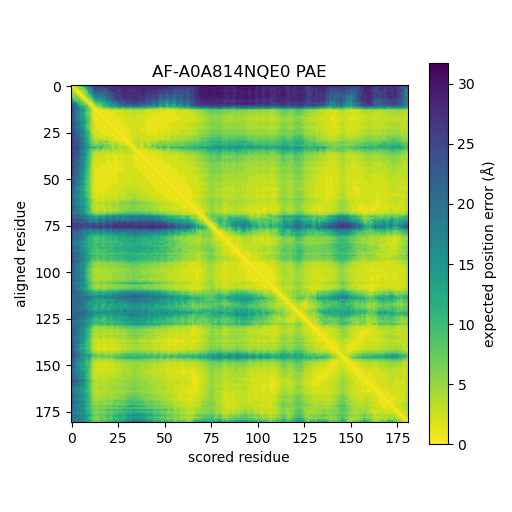 70 ? 9.956 -10.050 -9.588 1.00 88.81 70 ARG A CA 1
ATOM 574 C C . ARG A 1 70 ? 10.184 -10.611 -8.189 1.00 88.81 70 ARG A C 1
ATOM 576 O O . ARG A 1 70 ? 10.521 -9.874 -7.270 1.00 88.81 70 ARG A O 1
ATOM 583 N N . THR A 1 71 ? 10.069 -11.927 -8.056 1.00 79.50 71 THR A N 1
ATOM 584 C CA . THR A 1 71 ? 10.332 -12.657 -6.803 1.00 79.50 71 THR A CA 1
ATOM 585 C C . THR A 1 71 ? 11.778 -13.141 -6.683 1.00 79.50 71 THR A C 1
ATOM 587 O O . THR A 1 71 ? 12.259 -13.400 -5.583 1.00 79.50 71 THR A O 1
ATOM 590 N N . GLN A 1 72 ? 12.499 -13.236 -7.805 1.00 79.44 72 GLN A N 1
ATOM 591 C CA . GLN A 1 72 ? 13.913 -13.606 -7.851 1.00 79.44 72 GLN A CA 1
ATOM 592 C C . GLN A 1 72 ? 14.777 -12.354 -8.006 1.00 79.44 72 GLN A C 1
ATOM 594 O O . GLN A 1 72 ? 14.978 -11.834 -9.108 1.00 79.44 72 GLN A O 1
ATOM 599 N N . PHE A 1 73 ? 15.273 -11.839 -6.884 1.00 68.94 73 PHE A N 1
ATOM 600 C CA . PHE A 1 73 ? 16.092 -10.634 -6.869 1.00 68.94 73 PHE A CA 1
ATOM 601 C C . PHE A 1 73 ? 17.521 -10.950 -7.306 1.00 68.94 73 PHE A C 1
ATOM 603 O O . PHE A 1 73 ? 18.356 -11.351 -6.501 1.00 68.94 73 PHE A O 1
ATOM 610 N N . VAL A 1 74 ? 17.813 -10.744 -8.586 1.00 67.44 74 VAL A N 1
ATOM 611 C CA . VAL A 1 74 ? 19.191 -10.753 -9.081 1.00 67.44 74 VAL A CA 1
ATOM 612 C C . VAL A 1 74 ? 19.715 -9.319 -9.073 1.00 67.44 74 VAL A C 1
ATOM 614 O O . VAL A 1 74 ? 19.086 -8.413 -9.630 1.00 67.44 74 VAL A O 1
ATOM 617 N N . GLU A 1 75 ? 20.854 -9.092 -8.419 1.00 61.84 75 GLU A N 1
ATOM 618 C CA . GLU A 1 75 ? 21.507 -7.784 -8.430 1.00 61.84 75 GLU A CA 1
ATOM 619 C C . GLU A 1 75 ? 21.862 -7.367 -9.867 1.00 61.84 75 GLU A C 1
ATOM 621 O O . GLU A 1 75 ? 22.313 -8.173 -10.679 1.00 61.84 75 GLU A O 1
ATOM 626 N N . ASN A 1 76 ? 21.658 -6.086 -10.186 1.00 58.88 76 ASN A N 1
ATOM 627 C CA . ASN A 1 76 ? 22.103 -5.447 -11.433 1.00 58.88 76 ASN A CA 1
ATOM 628 C C . ASN A 1 76 ? 21.550 -6.023 -12.755 1.00 58.88 76 ASN A C 1
ATOM 630 O O . ASN A 1 76 ? 22.104 -5.749 -13.818 1.00 58.88 76 ASN A O 1
ATOM 634 N N . CYS A 1 77 ? 20.422 -6.736 -12.734 1.00 60.75 77 CYS A N 1
ATOM 635 C CA . CYS A 1 77 ? 19.740 -7.192 -13.952 1.00 60.75 77 CYS A CA 1
ATOM 636 C C . CYS A 1 77 ? 18.876 -6.089 -14.582 1.00 60.75 77 CYS A C 1
ATOM 638 O O . CYS A 1 77 ? 17.645 -6.187 -14.610 1.00 60.75 77 CYS A O 1
ATOM 640 N N . VAL A 1 78 ? 19.523 -5.024 -15.065 1.00 67.12 78 VAL A N 1
ATOM 641 C CA . VAL A 1 78 ? 18.882 -4.028 -15.931 1.00 67.12 78 VAL A CA 1
ATOM 642 C C . VAL A 1 78 ? 19.016 -4.506 -17.381 1.00 67.12 78 VAL A C 1
ATOM 644 O O . VAL A 1 78 ? 20.145 -4.663 -17.849 1.00 67.12 78 VAL A O 1
ATOM 647 N N . PRO A 1 79 ? 17.905 -4.757 -18.097 1.00 74.12 79 PRO A N 1
ATOM 648 C CA . PRO A 1 79 ? 17.955 -5.152 -19.503 1.00 74.12 79 PRO A CA 1
ATOM 649 C C . PRO A 1 79 ? 18.669 -4.120 -20.386 1.00 74.12 79 PRO A C 1
ATOM 651 O O . PRO A 1 79 ? 18.711 -2.933 -20.059 1.00 74.12 79 PRO A O 1
ATOM 654 N N . ASN A 1 80 ? 19.197 -4.576 -21.524 1.00 77.06 80 ASN A N 1
ATOM 655 C CA . ASN A 1 80 ? 19.706 -3.723 -22.596 1.00 77.06 80 ASN A CA 1
ATOM 656 C C . ASN A 1 80 ? 18.806 -3.888 -23.839 1.00 77.06 80 ASN A C 1
ATOM 658 O O . ASN A 1 80 ? 18.636 -5.028 -24.276 1.00 77.06 80 ASN A O 1
ATOM 662 N N . PRO A 1 81 ? 18.249 -2.814 -24.429 1.00 82.69 81 PRO A N 1
ATOM 663 C CA . PRO A 1 81 ? 18.319 -1.418 -23.988 1.00 82.69 81 PRO A CA 1
ATOM 664 C C . PRO A 1 81 ? 17.681 -1.202 -22.612 1.00 82.69 81 PRO A C 1
ATOM 666 O O . PRO A 1 81 ? 16.764 -1.924 -22.220 1.00 82.69 81 PRO A O 1
ATOM 669 N N . GLN A 1 82 ? 18.183 -0.204 -21.875 1.00 86.12 82 GLN A N 1
ATOM 670 C CA . GLN A 1 82 ? 17.619 0.147 -20.572 1.00 86.12 82 GLN A CA 1
ATOM 671 C C . GLN A 1 82 ? 16.136 0.491 -20.734 1.00 86.12 82 GLN A C 1
ATOM 673 O O . GLN A 1 82 ? 15.808 1.296 -21.605 1.00 86.12 82 GLN A O 1
ATOM 678 N N . PRO A 1 83 ? 15.232 -0.039 -19.891 1.00 89.06 83 PRO A N 1
ATOM 679 C CA . PRO A 1 83 ? 13.806 0.239 -20.028 1.00 89.06 83 PRO A CA 1
ATOM 680 C C . PRO A 1 83 ? 13.514 1.746 -20.110 1.00 89.06 83 PRO A C 1
ATOM 682 O O . PRO A 1 83 ? 12.772 2.193 -20.982 1.00 89.06 83 PRO A O 1
ATOM 685 N N . CYS A 1 84 ? 14.194 2.561 -19.302 1.00 89.50 84 CYS A N 1
ATOM 686 C CA . CYS A 1 84 ? 14.008 4.011 -19.282 1.00 89.50 84 CYS A CA 1
ATOM 687 C C . CYS A 1 84 ? 14.282 4.745 -20.611 1.00 89.50 84 CYS A C 1
ATOM 689 O O . CYS A 1 84 ? 13.788 5.855 -20.790 1.00 89.50 84 CYS A O 1
ATOM 691 N N . SER A 1 85 ? 15.032 4.157 -21.553 1.00 90.31 85 SER A N 1
ATOM 692 C CA . SER A 1 85 ? 15.310 4.770 -22.861 1.00 90.31 85 SER A CA 1
ATOM 693 C C . SER A 1 85 ? 14.300 4.394 -23.952 1.00 90.31 85 SER A C 1
ATOM 695 O O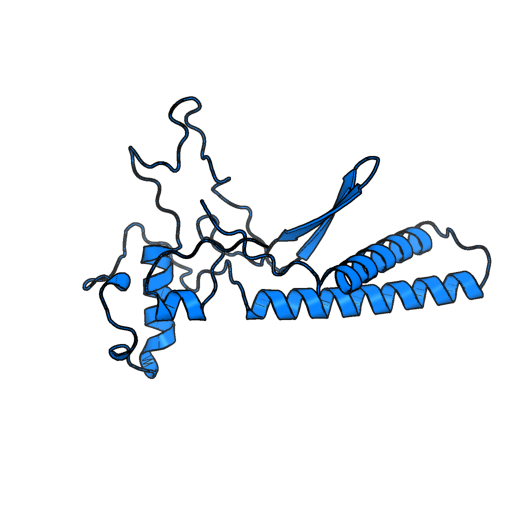 . SER A 1 85 ? 14.311 4.980 -25.036 1.00 90.31 85 SER A O 1
ATOM 697 N N . ILE A 1 86 ? 13.411 3.435 -23.681 1.00 89.69 86 ILE A N 1
ATOM 698 C CA . ILE A 1 86 ? 12.386 2.977 -24.623 1.00 89.69 86 ILE A CA 1
ATOM 699 C C . ILE A 1 86 ? 11.163 3.889 -24.505 1.00 89.69 86 ILE A C 1
ATOM 701 O O . ILE A 1 86 ? 10.623 4.068 -23.412 1.00 89.69 86 ILE A O 1
ATOM 705 N N . LYS A 1 87 ? 10.692 4.437 -25.631 1.00 88.81 87 LYS A N 1
ATOM 706 C CA . LYS A 1 87 ? 9.425 5.183 -25.683 1.00 88.81 87 LYS A CA 1
ATOM 707 C C . LYS A 1 87 ? 8.258 4.247 -25.387 1.00 88.81 87 LYS A C 1
ATOM 709 O O . LYS A 1 87 ? 8.190 3.169 -25.967 1.00 88.81 87 LYS A O 1
ATOM 714 N N . THR A 1 88 ? 7.296 4.689 -24.581 1.00 87.00 88 THR A N 1
ATOM 715 C CA . THR A 1 88 ? 6.105 3.894 -24.234 1.00 87.00 88 THR A CA 1
ATOM 716 C C . THR A 1 88 ? 5.331 3.427 -25.473 1.00 87.00 88 THR A C 1
ATOM 718 O O . THR A 1 88 ? 4.857 2.301 -25.501 1.00 87.00 88 THR A O 1
ATOM 721 N N . SER A 1 89 ? 5.290 4.235 -26.541 1.00 89.62 89 SER A N 1
ATOM 722 C CA . SER A 1 89 ? 4.673 3.882 -27.834 1.00 89.62 89 SER A CA 1
ATOM 723 C C . SER A 1 89 ? 5.321 2.696 -28.556 1.00 89.62 89 SER A C 1
ATOM 725 O O . SER A 1 89 ? 4.747 2.181 -29.508 1.00 89.62 89 SER A O 1
ATOM 727 N N . ASN A 1 90 ? 6.535 2.311 -28.160 1.00 91.38 90 ASN A N 1
ATOM 728 C CA . ASN A 1 90 ? 7.300 1.236 -28.786 1.00 91.38 90 ASN A CA 1
ATOM 729 C C . ASN A 1 90 ? 7.200 -0.078 -27.996 1.00 91.38 90 ASN A C 1
ATOM 731 O O . ASN A 1 90 ? 7.821 -1.062 -28.390 1.00 91.38 90 ASN A O 1
ATOM 735 N N . VAL A 1 91 ? 6.477 -0.090 -26.873 1.00 90.56 91 VAL A N 1
ATOM 736 C CA . VAL A 1 91 ? 6.248 -1.294 -26.072 1.00 90.56 91 VAL A CA 1
ATOM 737 C C . VAL A 1 91 ? 5.034 -2.023 -26.642 1.00 90.56 91 VAL A C 1
ATOM 739 O O . VAL A 1 91 ? 3.971 -1.423 -26.800 1.00 90.56 91 VAL A O 1
ATOM 742 N N . ASN A 1 92 ? 5.192 -3.309 -26.962 1.00 91.81 92 ASN A N 1
ATOM 743 C CA . ASN A 1 92 ? 4.071 -4.143 -27.382 1.00 91.81 92 ASN A CA 1
ATOM 744 C C . ASN A 1 92 ? 3.094 -4.324 -26.209 1.00 91.81 92 ASN A C 1
ATOM 746 O O . ASN A 1 92 ? 3.515 -4.509 -25.068 1.00 91.81 92 ASN A O 1
ATOM 750 N N . VAL A 1 93 ? 1.793 -4.286 -26.497 1.00 90.50 93 VAL A N 1
ATOM 751 C CA . VAL A 1 93 ? 0.725 -4.477 -25.509 1.00 90.50 93 VAL A CA 1
ATOM 752 C C . VAL A 1 93 ? 0.875 -5.823 -24.794 1.00 90.50 93 VAL A C 1
ATOM 754 O O . VAL A 1 93 ? 0.732 -5.877 -23.573 1.00 90.50 93 VAL A O 1
ATOM 757 N N . ASP A 1 94 ? 1.256 -6.872 -25.526 1.00 94.25 94 ASP A N 1
ATOM 758 C CA . ASP A 1 94 ? 1.457 -8.217 -24.968 1.00 94.25 94 ASP A CA 1
ATOM 759 C C . ASP A 1 94 ? 2.648 -8.288 -23.991 1.00 94.25 94 ASP A C 1
ATOM 761 O O . ASP A 1 94 ? 2.693 -9.154 -23.118 1.00 94.25 94 ASP A O 1
ATOM 765 N N . ASP A 1 95 ? 3.589 -7.341 -24.085 1.00 92.06 95 ASP A N 1
ATOM 766 C CA . ASP A 1 95 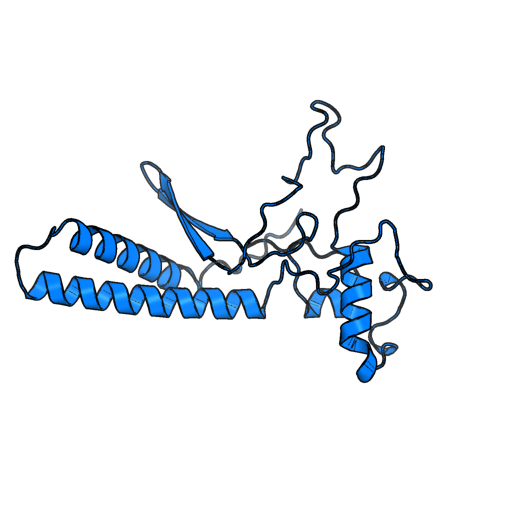? 4.802 -7.286 -23.266 1.00 92.06 95 ASP A CA 1
ATOM 767 C C . AS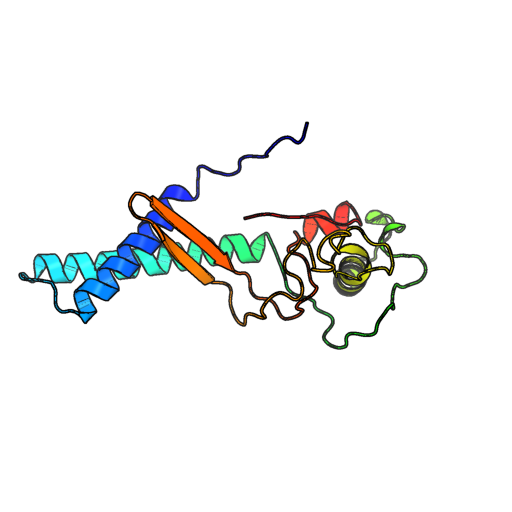P A 1 95 ? 4.691 -6.310 -22.081 1.00 92.06 95 ASP A C 1
ATOM 769 O O . ASP A 1 95 ? 5.655 -6.150 -21.326 1.00 92.06 95 ASP A O 1
ATOM 773 N N . LEU A 1 96 ? 3.540 -5.652 -21.875 1.00 91.19 96 LEU A N 1
ATOM 774 C CA . LEU A 1 96 ? 3.394 -4.583 -20.876 1.00 91.19 96 LEU A CA 1
ATOM 775 C C . LEU A 1 96 ? 3.724 -5.030 -19.449 1.00 91.19 96 LEU A C 1
ATOM 777 O O . LEU A 1 96 ? 4.362 -4.279 -18.715 1.00 91.19 96 LEU A O 1
ATOM 781 N N . GLU A 1 97 ? 3.338 -6.241 -19.043 1.00 92.12 97 GLU A N 1
ATOM 782 C CA . GLU A 1 97 ? 3.671 -6.764 -17.707 1.00 92.12 97 GLU A CA 1
ATOM 783 C C . GLU A 1 97 ? 5.179 -6.985 -17.545 1.00 92.12 97 GLU A C 1
ATOM 785 O O . GLU A 1 97 ? 5.761 -6.675 -16.501 1.00 92.12 97 GLU A O 1
ATOM 790 N N . LYS A 1 98 ? 5.847 -7.484 -18.590 1.00 91.25 98 LYS A N 1
ATOM 791 C CA . LYS A 1 98 ? 7.289 -7.723 -18.532 1.00 91.25 98 LYS A CA 1
ATOM 792 C C . LYS A 1 98 ? 8.076 -6.419 -18.588 1.00 91.25 98 LYS A C 1
ATOM 794 O O . LYS A 1 98 ? 9.064 -6.258 -17.868 1.00 91.25 98 LYS A O 1
ATOM 799 N N . ASP A 1 99 ? 7.630 -5.482 -19.416 1.00 92.12 99 ASP A N 1
ATOM 800 C CA . ASP A 1 99 ? 8.164 -4.127 -19.474 1.00 92.12 99 ASP A CA 1
ATOM 801 C C . ASP A 1 99 ? 7.996 -3.402 -18.131 1.00 92.12 99 ASP A C 1
ATOM 803 O O . ASP A 1 99 ? 8.962 -2.816 -17.643 1.00 92.12 99 ASP A O 1
ATOM 807 N N . TYR A 1 100 ? 6.825 -3.516 -17.490 1.00 92.50 100 TYR A N 1
ATOM 808 C CA . TYR A 1 100 ? 6.564 -2.986 -16.148 1.00 92.50 100 TYR A CA 1
ATOM 809 C C . TYR A 1 100 ? 7.583 -3.504 -15.138 1.00 92.50 100 TYR A C 1
ATOM 811 O O . TYR A 1 100 ? 8.266 -2.719 -14.477 1.00 92.50 100 TYR A O 1
ATOM 819 N N . GLU A 1 101 ? 7.708 -4.831 -15.046 1.00 92.50 101 GLU A N 1
ATOM 820 C CA . GLU A 1 101 ? 8.621 -5.495 -14.122 1.00 92.50 101 GLU A CA 1
ATOM 821 C C . GLU A 1 101 ? 10.060 -5.008 -14.337 1.00 92.50 101 GLU A C 1
ATOM 823 O O . GLU A 1 101 ? 10.746 -4.633 -13.381 1.00 92.50 101 GLU A O 1
ATOM 828 N N . ASN A 1 102 ? 10.518 -4.978 -15.590 1.00 91.50 102 ASN A N 1
ATOM 829 C CA . ASN A 1 102 ? 11.857 -4.516 -15.944 1.00 91.50 102 ASN A CA 1
ATOM 830 C C . ASN A 1 102 ? 12.068 -3.042 -15.591 1.00 91.50 102 ASN A C 1
ATOM 832 O O . ASN A 1 102 ? 13.119 -2.682 -15.053 1.00 91.50 102 ASN A O 1
ATOM 836 N N . LEU A 1 103 ? 11.078 -2.195 -15.871 1.00 92.44 103 LEU A N 1
ATOM 837 C CA . LEU A 1 103 ? 11.143 -0.771 -15.599 1.00 92.44 103 LEU A CA 1
ATOM 838 C C . LEU A 1 103 ? 11.255 -0.498 -14.100 1.00 92.44 103 LEU A C 1
ATOM 840 O O . LEU A 1 103 ? 12.199 0.173 -13.686 1.00 92.44 103 LEU A O 1
ATOM 844 N N . ILE A 1 104 ? 10.357 -1.034 -13.270 1.00 92.75 104 ILE A N 1
ATOM 845 C CA . ILE A 1 104 ? 10.379 -0.732 -11.831 1.00 92.75 104 ILE A CA 1
ATOM 846 C C . ILE A 1 104 ? 11.612 -1.315 -11.138 1.00 92.75 104 ILE A C 1
ATOM 848 O O . ILE A 1 104 ? 12.151 -0.699 -10.221 1.00 92.75 104 ILE A O 1
ATOM 852 N N . ASN A 1 105 ? 12.131 -2.452 -11.607 1.00 90.88 105 ASN A N 1
ATOM 853 C CA . ASN A 1 105 ? 13.392 -2.990 -11.097 1.00 90.88 105 ASN A CA 1
ATOM 854 C C . ASN A 1 105 ? 14.605 -2.157 -11.541 1.00 90.88 105 ASN A C 1
ATOM 856 O O . ASN A 1 105 ? 15.631 -2.174 -10.865 1.00 90.88 105 ASN A O 1
ATOM 860 N N . CYS A 1 106 ? 14.491 -1.404 -12.639 1.00 89.25 106 CYS A N 1
ATOM 861 C CA . CYS A 1 106 ? 15.510 -0.460 -13.083 1.00 89.25 106 CYS A CA 1
ATOM 862 C C . CYS A 1 106 ? 15.444 0.877 -12.328 1.00 89.25 106 CYS A C 1
ATOM 864 O O . CYS A 1 106 ? 16.493 1.436 -12.003 1.00 89.25 106 CYS A O 1
ATOM 866 N N . CYS A 1 107 ? 14.246 1.429 -12.095 1.00 88.62 107 CYS A N 1
ATOM 867 C CA . CYS A 1 107 ? 14.093 2.805 -11.612 1.00 88.62 107 CYS A CA 1
ATOM 868 C C . CYS A 1 107 ? 13.516 2.951 -10.196 1.00 88.62 107 CYS A C 1
ATOM 870 O O . CYS A 1 107 ? 13.825 3.950 -9.547 1.00 88.62 107 CYS A O 1
ATOM 872 N N . GLN A 1 108 ? 12.717 2.000 -9.701 1.00 91.06 108 GLN A N 1
ATOM 873 C CA . GLN A 1 108 ? 12.043 2.091 -8.395 1.00 91.06 108 GLN A CA 1
ATOM 874 C C . GLN A 1 108 ? 12.718 1.265 -7.305 1.00 91.06 108 GLN A C 1
ATOM 876 O O . GLN A 1 108 ? 12.693 1.656 -6.138 1.00 91.06 108 GLN A O 1
ATOM 881 N N . ARG A 1 109 ? 13.338 0.137 -7.662 1.00 90.81 109 ARG A N 1
ATOM 882 C CA . ARG A 1 109 ? 14.059 -0.692 -6.700 1.00 90.81 109 ARG A CA 1
ATOM 883 C C . ARG A 1 109 ? 15.364 -0.019 -6.291 1.00 90.81 109 ARG A C 1
ATOM 885 O O . ARG A 1 109 ? 16.237 0.258 -7.113 1.00 90.81 109 ARG A O 1
ATOM 892 N N . HIS A 1 110 ? 15.506 0.239 -5.002 1.00 88.44 110 HIS A N 1
ATOM 893 C CA . HIS A 1 110 ? 16.672 0.890 -4.444 1.00 88.44 110 HIS A CA 1
ATOM 894 C C . HIS A 1 110 ? 17.936 0.034 -4.610 1.00 88.44 110 HIS A C 1
ATOM 896 O O . HIS A 1 110 ? 17.996 -1.108 -4.162 1.00 88.44 110 HIS A O 1
ATOM 902 N N . ALA A 1 111 ? 18.977 0.626 -5.196 1.00 83.81 111 ALA A N 1
ATOM 903 C CA . ALA A 1 111 ? 20.322 0.065 -5.254 1.00 83.81 111 ALA A CA 1
ATOM 904 C C . ALA A 1 111 ? 21.317 1.101 -4.714 1.00 83.81 111 ALA A C 1
ATOM 906 O O . ALA A 1 111 ? 21.603 2.113 -5.367 1.00 83.81 111 ALA A O 1
ATOM 907 N N . CYS A 1 112 ? 21.826 0.893 -3.496 1.00 80.06 112 CYS A N 1
ATOM 908 C CA . CYS A 1 112 ? 22.730 1.864 -2.887 1.00 80.06 112 CYS A CA 1
ATOM 909 C C . CYS A 1 112 ? 24.128 1.769 -3.499 1.00 80.06 112 CYS A C 1
ATOM 911 O O . CYS A 1 112 ? 24.782 0.731 -3.451 1.00 80.06 112 CYS A O 1
ATOM 913 N N . ARG A 1 113 ? 24.603 2.881 -4.059 1.00 77.44 113 ARG A N 1
ATOM 914 C CA . ARG A 1 113 ? 25.949 2.985 -4.636 1.00 77.44 113 ARG A CA 1
ATOM 915 C C . ARG A 1 113 ? 26.961 3.355 -3.548 1.00 77.44 113 ARG A C 1
ATOM 917 O O . ARG A 1 113 ? 26.600 4.049 -2.600 1.00 77.44 113 ARG A O 1
ATOM 924 N N . LEU A 1 114 ? 28.231 2.973 -3.725 1.00 71.81 114 LEU A N 1
ATOM 925 C CA . LEU A 1 114 ? 29.342 3.256 -2.792 1.00 71.81 114 LEU A CA 1
ATOM 926 C C . LEU A 1 114 ? 29.451 4.743 -2.384 1.00 71.81 114 LEU A C 1
ATOM 928 O O . LEU A 1 114 ? 29.837 5.030 -1.259 1.00 71.81 114 LEU A O 1
ATOM 932 N N . ASN A 1 115 ? 29.014 5.670 -3.246 1.00 72.00 115 ASN A N 1
ATOM 933 C CA . ASN A 1 115 ? 28.948 7.117 -2.984 1.00 72.00 115 ASN A CA 1
ATOM 934 C C . ASN A 1 115 ? 27.533 7.703 -3.172 1.00 72.00 115 ASN A C 1
ATOM 936 O O . ASN A 1 115 ? 27.368 8.883 -3.486 1.00 72.00 115 ASN A O 1
ATOM 940 N N . GLY A 1 116 ? 26.498 6.871 -3.056 1.00 75.19 116 GLY A N 1
ATOM 941 C CA . GLY A 1 116 ? 25.114 7.276 -3.280 1.00 75.19 116 GLY A CA 1
ATOM 942 C C . GLY A 1 116 ? 24.579 8.193 -2.178 1.00 75.19 116 GLY A C 1
ATOM 943 O O . GLY A 1 116 ? 24.917 8.051 -1.005 1.00 75.19 116 GLY A O 1
ATOM 944 N N . TYR A 1 117 ? 23.659 9.090 -2.543 1.00 81.62 117 TYR A N 1
ATOM 945 C CA . TYR A 1 117 ? 22.954 9.956 -1.587 1.00 81.62 117 TYR A CA 1
ATOM 946 C C . TYR A 1 117 ? 22.130 9.165 -0.549 1.00 81.62 117 TYR A C 1
ATOM 948 O O . TYR A 1 117 ? 21.796 9.698 0.506 1.00 81.62 117 TYR A O 1
ATOM 956 N N . CYS A 1 118 ? 21.859 7.879 -0.812 1.00 82.31 118 CYS A N 1
ATOM 957 C CA . CYS A 1 118 ? 21.152 6.957 0.080 1.00 82.31 118 CYS A CA 1
ATOM 958 C C . CYS A 1 118 ? 21.736 6.871 1.486 1.00 82.31 118 CYS A C 1
ATOM 960 O O . CYS A 1 118 ? 20.968 6.671 2.425 1.00 82.31 118 CYS A O 1
ATOM 962 N N . LYS A 1 119 ? 23.053 7.044 1.648 1.00 84.00 119 LYS A N 1
ATOM 963 C CA . LYS A 1 119 ? 23.713 7.010 2.955 1.00 84.00 119 LYS A CA 1
ATOM 964 C C . LYS A 1 119 ? 24.091 8.411 3.420 1.00 84.00 119 LYS A C 1
ATOM 966 O O . LYS A 1 119 ? 24.530 9.277 2.657 1.00 84.00 119 LYS A O 1
ATOM 971 N N . SER A 1 120 ? 23.895 8.660 4.707 1.00 82.06 120 SER A N 1
ATOM 972 C CA . SER A 1 120 ? 24.431 9.840 5.367 1.00 82.06 120 SER A CA 1
ATOM 973 C C . SER A 1 120 ? 25.953 9.759 5.372 1.00 82.06 120 SER A C 1
ATOM 975 O O . SER A 1 120 ? 26.518 8.773 5.834 1.00 82.06 120 SER A O 1
ATOM 977 N N . LYS A 1 121 ? 26.624 10.817 4.906 1.00 82.44 121 LYS A N 1
ATOM 978 C CA . LYS A 1 121 ? 28.088 10.926 5.017 1.00 82.44 121 LYS A CA 1
ATOM 979 C C . LYS A 1 121 ? 28.547 11.093 6.470 1.00 82.44 121 LYS A C 1
ATOM 981 O O . LYS A 1 121 ? 29.710 10.863 6.757 1.00 82.44 121 LYS A O 1
ATOM 986 N N . ILE A 1 122 ? 27.637 11.511 7.355 1.00 84.19 122 ILE A N 1
ATOM 987 C CA . ILE A 1 122 ? 27.923 11.793 8.765 1.00 84.19 122 ILE A CA 1
ATOM 988 C C . ILE A 1 122 ? 27.741 10.525 9.603 1.00 84.19 122 ILE A C 1
ATOM 990 O O . ILE A 1 122 ? 28.633 10.152 10.350 1.00 84.19 122 ILE A O 1
ATOM 994 N N . SER A 1 123 ? 26.593 9.855 9.474 1.00 84.19 123 SER A N 1
ATOM 995 C CA . SER A 1 123 ? 26.251 8.700 10.317 1.00 84.19 123 SER A CA 1
ATOM 996 C C . SER A 1 123 ? 26.463 7.344 9.643 1.00 84.19 123 SER A C 1
ATOM 998 O O . SER A 1 123 ? 26.322 6.318 10.298 1.00 84.19 123 SER A O 1
ATOM 1000 N N . GLY A 1 124 ? 26.714 7.303 8.330 1.00 81.44 124 GLY A N 1
ATOM 1001 C CA . GLY A 1 124 ? 26.770 6.061 7.545 1.00 81.44 124 GLY A CA 1
ATOM 1002 C C . GLY A 1 124 ? 25.414 5.367 7.344 1.00 81.44 124 GLY A C 1
ATOM 1003 O O . GLY A 1 124 ? 25.316 4.444 6.536 1.00 81.44 124 GLY A O 1
ATOM 1004 N N . GLN A 1 125 ? 24.362 5.828 8.030 1.00 83.69 125 GLN A N 1
ATOM 1005 C CA . GLN A 1 125 ? 23.020 5.245 8.003 1.00 83.69 125 GLN A CA 1
ATOM 1006 C C . GLN A 1 125 ? 22.236 5.636 6.748 1.00 83.69 125 GLN A C 1
ATOM 1008 O O . GLN A 1 125 ? 22.468 6.694 6.152 1.00 83.69 125 GLN A O 1
ATOM 1013 N N . PHE A 1 126 ? 21.274 4.795 6.364 1.00 82.31 126 PHE A N 1
ATOM 1014 C CA . PHE A 1 126 ? 20.357 5.089 5.267 1.00 82.31 126 PHE A CA 1
ATOM 1015 C C . PHE A 1 126 ? 19.449 6.278 5.604 1.00 82.31 126 PHE A C 1
ATOM 1017 O O . PHE A 1 126 ? 18.830 6.323 6.663 1.00 82.31 126 PHE A O 1
ATOM 1024 N N . ARG A 1 127 ? 19.331 7.237 4.679 1.00 82.56 127 ARG A N 1
ATOM 1025 C CA . ARG A 1 127 ? 18.483 8.432 4.850 1.00 82.56 127 ARG A CA 1
ATOM 1026 C C . ARG A 1 127 ? 16.986 8.134 4.744 1.00 82.56 127 ARG A C 1
ATOM 1028 O O . ARG A 1 127 ? 16.183 8.873 5.298 1.00 82.56 127 ARG A O 1
ATOM 1035 N N . PHE A 1 128 ? 16.621 7.070 4.029 1.00 82.00 128 PHE A N 1
ATOM 1036 C CA . PHE A 1 128 ? 15.251 6.810 3.567 1.00 82.00 128 PHE A CA 1
ATOM 1037 C C . PHE A 1 128 ? 14.630 5.538 4.159 1.00 82.00 128 PHE A C 1
ATOM 1039 O O . PHE A 1 128 ? 13.764 4.935 3.542 1.00 82.00 128 PHE A O 1
ATOM 1046 N N . LYS A 1 129 ? 15.074 5.123 5.352 1.00 83.56 129 LYS A N 1
ATOM 1047 C CA . LYS A 1 129 ? 14.540 3.954 6.080 1.00 83.56 129 LYS A CA 1
ATOM 1048 C C . LYS A 1 129 ? 14.613 2.608 5.331 1.00 83.56 129 LYS A C 1
ATOM 1050 O O . LYS A 1 129 ? 13.883 1.694 5.682 1.00 83.56 129 LYS A O 1
ATOM 1055 N N . TYR A 1 130 ? 15.491 2.456 4.338 1.00 86.81 130 TYR A N 1
ATOM 1056 C CA . TYR A 1 130 ? 15.780 1.130 3.784 1.00 86.81 130 TYR A CA 1
ATOM 1057 C C . TYR A 1 130 ? 16.596 0.282 4.774 1.00 86.81 130 TYR A C 1
ATOM 1059 O O . TYR A 1 130 ? 17.483 0.838 5.433 1.00 86.81 130 TYR A O 1
ATOM 1067 N N . PRO A 1 131 ? 16.411 -1.051 4.790 1.00 90.81 131 PRO A N 1
ATOM 1068 C CA . PRO A 1 131 ? 15.314 -1.788 4.152 1.00 90.81 131 PRO A CA 1
ATOM 1069 C C . PRO A 1 131 ? 13.967 -1.481 4.822 1.00 90.81 131 PRO A C 1
ATOM 1071 O O . PRO A 1 131 ? 13.909 -1.332 6.038 1.00 90.81 131 PRO A O 1
ATOM 1074 N N . PHE A 1 132 ? 12.894 -1.397 4.038 1.00 91.44 132 PHE A N 1
ATOM 1075 C CA . PHE A 1 132 ? 11.550 -1.267 4.590 1.00 91.44 132 PHE A CA 1
ATOM 1076 C C . PHE A 1 132 ? 11.016 -2.603 5.114 1.00 91.44 132 PHE A C 1
ATOM 1078 O O . PHE A 1 132 ? 11.339 -3.657 4.566 1.00 91.44 132 PHE A O 1
ATOM 1085 N N . ASP A 1 133 ? 10.109 -2.548 6.091 1.00 93.12 133 ASP A N 1
ATOM 1086 C CA . ASP A 1 133 ? 9.372 -3.728 6.541 1.00 93.12 133 ASP A CA 1
ATOM 1087 C C . ASP A 1 133 ? 8.473 -4.283 5.428 1.00 93.12 133 ASP A C 1
ATOM 1089 O O . ASP A 1 133 ? 7.841 -3.533 4.672 1.00 93.12 133 ASP A O 1
ATOM 1093 N N . LEU A 1 134 ? 8.423 -5.613 5.339 1.00 94.50 134 LEU A N 1
ATOM 1094 C CA . LEU A 1 134 ? 7.488 -6.324 4.474 1.00 94.50 134 LEU A CA 1
ATOM 1095 C C . LEU A 1 134 ? 6.081 -6.266 5.058 1.00 94.50 134 LEU A C 1
ATOM 1097 O O . LEU A 1 134 ? 5.894 -6.206 6.275 1.00 94.50 134 LEU A O 1
ATOM 1101 N N . GLN A 1 135 ? 5.083 -6.319 4.182 1.00 95.12 135 GLN A N 1
ATOM 1102 C CA . GLN A 1 135 ? 3.698 -6.290 4.611 1.00 95.12 135 GLN A CA 1
ATOM 1103 C C . GLN A 1 135 ? 2.804 -7.107 3.688 1.00 95.12 135 GLN A C 1
ATOM 1105 O O . GLN A 1 135 ? 2.799 -6.898 2.480 1.00 95.12 135 GLN A O 1
ATOM 1110 N N . GLU A 1 136 ? 2.014 -8.006 4.271 1.00 96.25 136 GLU A N 1
ATOM 1111 C CA . GLU A 1 136 ? 1.136 -8.919 3.525 1.00 96.25 136 GLU A CA 1
ATOM 1112 C C . GLU A 1 136 ? -0.118 -8.239 2.965 1.00 96.25 136 GLU A C 1
ATOM 1114 O O . GLU A 1 136 ? -0.646 -8.658 1.941 1.00 96.25 136 GLU A O 1
ATOM 1119 N N . LYS A 1 137 ? -0.597 -7.180 3.626 1.00 96.75 137 LYS A N 1
ATOM 1120 C CA . LYS A 1 137 ? -1.788 -6.420 3.226 1.00 96.75 137 LYS A CA 1
ATOM 1121 C C . LYS A 1 137 ? -1.613 -4.942 3.514 1.00 96.75 137 LYS A C 1
ATOM 1123 O O . LYS A 1 137 ? -0.964 -4.600 4.499 1.00 96.75 137 LYS A O 1
ATOM 1128 N N . THR A 1 138 ? -2.209 -4.067 2.715 1.00 96.38 138 THR A N 1
ATOM 1129 C CA . THR A 1 138 ? -2.268 -2.635 3.028 1.00 96.38 138 THR A CA 1
ATOM 1130 C C . THR A 1 138 ? -3.054 -2.422 4.327 1.00 96.38 138 THR A C 1
ATOM 1132 O O . THR A 1 138 ? -4.036 -3.116 4.591 1.00 96.38 138 THR A O 1
ATOM 1135 N N . LYS A 1 139 ? -2.591 -1.511 5.188 1.00 94.69 139 LYS A N 1
ATOM 1136 C CA . LYS A 1 139 ? -3.221 -1.231 6.487 1.00 94.69 139 LYS A CA 1
ATOM 1137 C C . LYS A 1 139 ? -3.130 0.245 6.844 1.00 94.69 139 LYS A C 1
ATOM 1139 O O . LYS A 1 139 ? -2.140 0.906 6.524 1.00 94.69 139 LYS A O 1
ATOM 1144 N N . ILE A 1 140 ? -4.128 0.719 7.583 1.00 94.81 140 ILE A N 1
ATOM 1145 C CA . ILE A 1 140 ? -4.129 2.042 8.207 1.00 94.81 140 ILE A CA 1
ATOM 1146 C C . ILE A 1 140 ? -3.733 1.873 9.681 1.00 94.81 140 ILE A C 1
ATOM 1148 O O . ILE A 1 140 ? -4.242 0.996 10.377 1.00 94.81 140 ILE A O 1
ATOM 1152 N N . SER A 1 141 ? -2.821 2.684 10.197 1.00 92.94 141 SER A N 1
ATOM 1153 C CA . SER A 1 141 ? -2.503 2.791 11.624 1.00 92.94 141 SER A CA 1
ATOM 1154 C C . SER A 1 141 ? -2.773 4.211 12.105 1.00 92.94 141 SER A C 1
ATOM 1156 O O . SER A 1 141 ? -2.770 5.154 11.320 1.00 92.94 141 SER A O 1
ATOM 1158 N N . PHE A 1 142 ? -3.032 4.366 13.402 1.00 92.88 142 PHE A N 1
ATOM 1159 C CA . PHE A 1 142 ? -3.235 5.672 14.017 1.00 92.88 142 PHE A CA 1
ATOM 1160 C C . PHE A 1 142 ? -2.193 5.877 15.106 1.00 92.88 142 PHE A C 1
ATOM 1162 O O . PHE A 1 142 ? -2.007 5.018 15.965 1.00 92.88 142 PHE A O 1
ATOM 1169 N N . ILE A 1 143 ? -1.507 7.013 15.042 1.00 90.56 143 ILE A N 1
ATOM 1170 C CA . ILE A 1 143 ? -0.565 7.470 16.056 1.00 90.56 143 ILE A CA 1
ATOM 1171 C C . ILE A 1 143 ? -1.247 8.599 16.816 1.00 90.56 143 ILE A C 1
ATOM 1173 O O . ILE A 1 143 ? -1.476 9.684 16.274 1.00 90.56 143 ILE A O 1
ATOM 1177 N N . GLU A 1 144 ? -1.584 8.320 18.069 1.00 88.88 144 GLU A N 1
ATOM 1178 C CA . GLU A 1 144 ? -2.207 9.269 18.982 1.00 88.88 144 GLU A CA 1
ATOM 1179 C C . GLU A 1 144 ? -1.117 10.056 19.722 1.00 88.88 144 GLU A C 1
ATOM 1181 O O . GLU A 1 144 ? -0.262 9.497 20.408 1.00 88.88 144 GLU A O 1
ATOM 1186 N N . ASN A 1 145 ? -1.140 11.376 19.573 1.00 89.56 145 ASN A N 1
ATOM 1187 C CA . ASN A 1 145 ? -0.370 12.323 20.367 1.00 89.56 145 ASN A CA 1
ATOM 1188 C C . ASN A 1 145 ? -1.330 13.095 21.277 1.00 89.56 145 ASN A C 1
ATOM 1190 O O . ASN A 1 145 ? -2.530 13.138 21.025 1.00 89.56 145 ASN A O 1
ATOM 1194 N N . LYS A 1 146 ? -0.795 13.802 22.282 1.00 86.88 146 LYS A N 1
ATOM 1195 C CA . LYS A 1 146 ? -1.591 14.555 23.276 1.00 86.88 146 LYS A CA 1
ATOM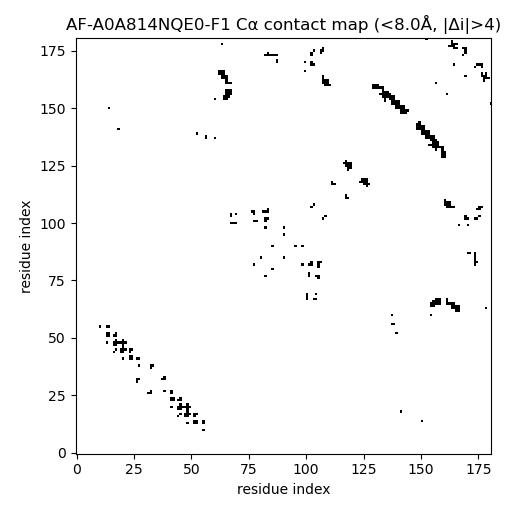 1196 C C . LYS A 1 146 ? -2.735 15.395 22.682 1.00 86.88 146 LYS A C 1
ATOM 1198 O O . LYS A 1 146 ? -3.792 15.466 23.291 1.00 86.88 146 LYS A O 1
ATOM 1203 N N . ASN A 1 147 ? -2.518 16.009 21.514 1.00 87.88 147 ASN A N 1
ATOM 1204 C CA . ASN A 1 147 ? -3.472 16.933 20.888 1.00 87.88 147 ASN A CA 1
ATOM 1205 C C . ASN A 1 147 ? -3.866 16.542 19.454 1.00 87.88 147 ASN A C 1
ATOM 1207 O O . ASN A 1 147 ? -4.542 17.317 18.780 1.00 87.88 147 ASN A O 1
ATOM 1211 N N . SER A 1 148 ? -3.388 15.411 18.930 1.00 86.81 148 SER A N 1
ATOM 1212 C CA . SER A 1 148 ? -3.623 15.063 17.528 1.00 86.81 148 SER A CA 1
ATOM 1213 C C . SER A 1 148 ? -3.572 13.568 17.286 1.00 86.81 148 SER A C 1
ATOM 1215 O O . SER A 1 148 ? -2.807 12.843 17.912 1.00 86.81 148 SER A O 1
ATOM 1217 N N . VAL A 1 149 ? -4.357 13.122 16.313 1.00 89.06 149 VAL A N 1
ATOM 1218 C CA . VAL A 1 149 ? -4.320 11.754 15.808 1.00 89.06 149 VAL A CA 1
ATOM 1219 C C . VAL A 1 149 ? -3.825 11.817 14.371 1.00 89.06 149 VAL A C 1
ATOM 1221 O O . VAL A 1 149 ? -4.385 12.546 13.551 1.00 89.06 149 VAL A O 1
ATOM 1224 N N . LYS A 1 150 ? -2.756 11.081 14.065 1.00 89.94 150 LYS A N 1
ATOM 1225 C CA . LYS A 1 150 ? -2.211 10.969 12.711 1.00 89.94 150 LYS A CA 1
ATOM 1226 C C . LYS A 1 150 ? -2.504 9.577 12.166 1.00 89.94 150 LYS A C 1
ATOM 1228 O O . LYS A 1 150 ? -2.122 8.595 12.792 1.00 89.94 150 LYS A O 1
ATOM 1233 N N . ALA A 1 151 ? -3.130 9.498 10.996 1.00 91.00 151 ALA A N 1
ATOM 1234 C CA . ALA A 1 151 ? -3.219 8.251 10.248 1.00 91.00 151 ALA A CA 1
ATOM 1235 C C . ALA A 1 151 ? -1.918 8.011 9.467 1.00 91.00 151 ALA A C 1
ATOM 1237 O O . ALA A 1 151 ? -1.390 8.931 8.843 1.00 91.00 151 ALA A O 1
ATOM 1238 N N . GLU A 1 152 ? -1.415 6.783 9.488 1.00 91.19 152 GLU A N 1
ATOM 1239 C CA . GLU A 1 152 ? -0.325 6.325 8.632 1.00 91.19 152 GLU A CA 1
ATOM 1240 C C . GLU A 1 152 ? -0.789 5.121 7.820 1.00 91.19 152 GLU A C 1
ATOM 1242 O O . GLU A 1 152 ? -1.458 4.227 8.334 1.00 91.19 152 GLU A O 1
ATOM 1247 N N . ILE A 1 153 ? -0.450 5.102 6.535 1.00 92.38 153 ILE A N 1
ATOM 1248 C CA . ILE A 1 153 ? -0.833 4.019 5.634 1.00 92.38 153 ILE A CA 1
ATOM 1249 C C . ILE A 1 153 ? 0.427 3.267 5.252 1.00 92.38 153 ILE A C 1
ATOM 1251 O O . ILE A 1 153 ? 1.382 3.837 4.728 1.00 92.38 153 ILE A O 1
ATOM 1255 N N . SER A 1 154 ? 0.433 1.975 5.548 1.00 92.88 154 SER A N 1
ATOM 1256 C CA . SER A 1 154 ? 1.496 1.070 5.128 1.00 92.88 154 SER A CA 1
ATOM 1257 C C . SER A 1 154 ? 0.946 0.220 3.994 1.00 92.88 154 SER A C 1
ATOM 1259 O O . SER A 1 154 ? -0.088 -0.423 4.177 1.00 92.88 154 SER A O 1
ATOM 1261 N N . LEU A 1 155 ? 1.601 0.234 2.835 1.00 95.19 155 LEU A N 1
ATOM 1262 C CA . LEU A 1 155 ? 1.190 -0.552 1.670 1.00 95.19 155 LEU A CA 1
ATOM 1263 C C . LEU A 1 155 ? 1.639 -2.005 1.788 1.00 95.19 155 LEU A C 1
ATOM 1265 O O . LEU A 1 155 ? 2.657 -2.294 2.421 1.00 95.19 155 LEU A O 1
ATOM 1269 N N . VAL A 1 156 ? 0.915 -2.899 1.117 1.00 96.12 156 VAL A N 1
ATOM 1270 C CA . VAL A 1 156 ? 1.404 -4.246 0.810 1.00 96.12 156 VAL A CA 1
ATOM 1271 C C . VAL A 1 156 ? 2.771 -4.168 0.110 1.00 96.12 156 VAL A C 1
ATOM 1273 O O . VAL A 1 156 ? 2.975 -3.378 -0.817 1.00 96.12 156 VAL A O 1
ATOM 1276 N N . ARG A 1 157 ? 3.738 -4.951 0.597 1.00 95.25 157 ARG A N 1
ATOM 1277 C CA . ARG A 1 157 ? 5.139 -4.902 0.161 1.00 95.25 157 ARG A CA 1
ATOM 1278 C C . ARG A 1 157 ? 5.800 -6.267 0.301 1.00 95.25 157 ARG A C 1
ATOM 1280 O O . ARG A 1 157 ? 5.864 -6.821 1.395 1.00 95.25 157 ARG A O 1
ATOM 1287 N N . ASN A 1 158 ? 6.379 -6.743 -0.798 1.00 95.19 158 ASN A N 1
ATOM 1288 C CA . ASN A 1 158 ? 7.133 -7.997 -0.878 1.00 95.19 158 ASN A CA 1
ATOM 1289 C C . ASN A 1 158 ? 8.640 -7.807 -1.156 1.00 95.19 158 ASN A C 1
ATOM 1291 O O . ASN A 1 158 ? 9.386 -8.781 -1.147 1.00 95.19 158 ASN A O 1
ATOM 1295 N N . ASP A 1 159 ? 9.093 -6.573 -1.398 1.00 93.12 159 ASP A N 1
ATOM 1296 C CA . ASP A 1 159 ? 10.501 -6.227 -1.612 1.00 93.12 159 ASP A CA 1
ATOM 1297 C C . ASP A 1 159 ? 10.873 -5.031 -0.716 1.00 93.12 159 ASP A C 1
ATOM 1299 O O . ASP A 1 159 ? 10.314 -3.941 -0.884 1.00 93.12 159 ASP A O 1
ATOM 1303 N N . PRO A 1 160 ? 11.819 -5.192 0.229 1.00 92.19 160 PRO A N 1
ATOM 1304 C CA . PRO A 1 160 ? 12.162 -4.148 1.193 1.00 92.19 160 PRO A CA 1
ATOM 1305 C C . PRO A 1 160 ? 12.895 -2.953 0.564 1.00 92.19 160 PRO A C 1
ATOM 1307 O O . PRO A 1 160 ? 13.086 -1.925 1.215 1.00 92.19 160 PRO A O 1
ATOM 1310 N N . TYR A 1 161 ? 13.325 -3.074 -0.691 1.00 90.81 161 TYR A N 1
ATOM 1311 C CA . TYR A 1 161 ? 14.004 -2.019 -1.434 1.00 90.81 161 TYR A CA 1
ATOM 1312 C C . TYR A 1 161 ? 13.099 -1.362 -2.476 1.00 90.81 161 TYR A C 1
ATOM 1314 O O . TYR A 1 161 ? 13.538 -0.438 -3.159 1.00 90.81 161 TYR A O 1
ATOM 1322 N N . MET A 1 162 ? 11.849 -1.807 -2.616 1.00 91.81 162 MET A N 1
ATOM 1323 C CA . MET A 1 162 ? 10.923 -1.249 -3.594 1.00 91.81 162 MET A CA 1
ATOM 1324 C C . MET A 1 162 ? 10.281 0.045 -3.088 1.00 91.81 162 MET A C 1
ATOM 1326 O O . MET A 1 162 ? 9.653 0.088 -2.024 1.00 91.81 162 MET A O 1
ATOM 1330 N N . ASN A 1 163 ? 10.412 1.101 -3.890 1.00 92.06 163 ASN A N 1
ATOM 1331 C CA . ASN A 1 163 ? 9.711 2.356 -3.658 1.00 92.06 163 ASN A CA 1
ATOM 1332 C C . ASN A 1 163 ? 8.219 2.249 -3.935 1.00 92.06 163 ASN A C 1
ATOM 1334 O O . ASN A 1 163 ? 7.768 1.474 -4.781 1.00 92.06 163 ASN A O 1
ATOM 1338 N N . MET A 1 164 ? 7.464 3.088 -3.229 1.00 93.69 164 MET A N 1
ATOM 1339 C CA . MET A 1 164 ? 6.067 3.324 -3.558 1.00 93.69 164 MET A CA 1
ATOM 1340 C C . MET A 1 164 ? 6.007 4.075 -4.882 1.00 93.69 164 MET A C 1
ATOM 1342 O O . MET A 1 164 ? 6.674 5.092 -5.052 1.00 93.69 164 MET A O 1
ATOM 1346 N N . HIS A 1 165 ? 5.219 3.569 -5.817 1.00 94.06 165 HIS A N 1
ATOM 1347 C CA . HIS A 1 165 ? 5.149 4.124 -7.156 1.00 94.06 165 HIS A CA 1
ATOM 1348 C C . HIS A 1 165 ? 3.747 3.965 -7.740 1.00 94.06 165 HIS A C 1
ATOM 1350 O O . HIS A 1 165 ? 3.012 3.036 -7.409 1.00 94.06 165 HIS A O 1
ATOM 1356 N N . ASN A 1 166 ? 3.370 4.867 -8.643 1.00 94.00 166 ASN A N 1
ATOM 1357 C CA . ASN A 1 166 ? 2.167 4.703 -9.451 1.00 94.00 166 ASN A CA 1
ATOM 1358 C C . ASN A 1 166 ? 2.536 3.979 -10.750 1.00 94.00 166 ASN A C 1
ATOM 1360 O O . ASN A 1 166 ? 3.412 4.432 -11.493 1.00 94.00 166 ASN A O 1
ATOM 1364 N N . ARG A 1 167 ? 1.856 2.865 -11.031 1.00 91.94 167 ARG A N 1
ATOM 1365 C CA . ARG A 1 167 ? 2.137 2.018 -12.196 1.00 91.94 167 ARG A CA 1
ATOM 1366 C C . ARG A 1 167 ? 2.003 2.777 -13.519 1.00 91.94 167 ARG A C 1
ATOM 1368 O O . ARG A 1 167 ? 2.915 2.730 -14.344 1.00 91.94 167 ARG A O 1
ATOM 1375 N N . PHE A 1 168 ? 0.911 3.514 -13.709 1.00 90.00 168 PHE A N 1
ATOM 1376 C CA . PHE A 1 168 ? 0.653 4.257 -14.945 1.00 90.00 168 PHE A CA 1
ATOM 1377 C C . PHE A 1 168 ? 1.680 5.363 -15.189 1.00 90.00 168 PHE A C 1
ATOM 1379 O O . PHE A 1 168 ? 2.186 5.485 -16.307 1.00 90.00 168 PHE A O 1
ATOM 1386 N N . ILE A 1 169 ? 2.021 6.132 -14.151 1.00 92.12 169 ILE A N 1
ATOM 1387 C CA . ILE A 1 169 ? 3.030 7.194 -14.238 1.00 92.12 169 ILE A CA 1
ATOM 1388 C C . ILE A 1 169 ? 4.396 6.583 -14.551 1.00 92.12 169 ILE A C 1
ATOM 1390 O O . ILE A 1 169 ? 5.083 7.084 -15.436 1.00 92.12 169 ILE A O 1
ATOM 1394 N N . CYS A 1 170 ? 4.768 5.468 -13.909 1.00 91.56 170 CYS A N 1
ATOM 1395 C CA . CYS A 1 170 ? 6.016 4.773 -14.227 1.00 91.56 170 CYS A CA 1
ATOM 1396 C C . CYS A 1 170 ? 6.078 4.398 -15.708 1.00 91.56 170 CYS A C 1
ATOM 1398 O O . CYS A 1 170 ? 7.031 4.775 -16.381 1.00 91.56 170 CYS A O 1
ATOM 1400 N N . HIS A 1 171 ? 5.057 3.727 -16.247 1.00 88.12 171 HIS A N 1
ATOM 1401 C CA . HIS A 1 171 ? 5.050 3.333 -17.660 1.00 88.12 171 HIS A CA 1
ATOM 1402 C C . HIS A 1 171 ? 5.149 4.510 -18.633 1.00 88.12 171 HIS A C 1
ATOM 1404 O O . HIS A 1 171 ? 5.846 4.404 -19.642 1.00 88.12 171 HIS A O 1
ATOM 1410 N N . HIS A 1 172 ? 4.465 5.619 -18.351 1.00 89.38 172 HIS A N 1
ATOM 1411 C CA . HIS A 1 172 ? 4.469 6.781 -19.240 1.00 89.38 172 HIS A CA 1
ATOM 1412 C C . HIS A 1 172 ? 5.760 7.592 -19.136 1.00 89.38 172 HIS A C 1
ATOM 1414 O O . HIS A 1 172 ? 6.291 8.034 -20.150 1.00 89.38 172 HIS A O 1
ATOM 1420 N N . TRP A 1 173 ? 6.275 7.801 -17.924 1.00 91.62 173 TRP A N 1
ATOM 1421 C CA . TRP A 1 173 ? 7.476 8.612 -17.705 1.00 91.62 173 TRP A CA 1
ATOM 1422 C C . TRP A 1 173 ? 8.767 7.815 -17.850 1.00 91.62 173 TRP A C 1
ATOM 1424 O O . TRP A 1 173 ? 9.828 8.412 -18.012 1.00 91.62 173 TRP A O 1
ATOM 1434 N N . ARG A 1 174 ? 8.692 6.479 -17.791 1.00 91.69 174 ARG A N 1
ATOM 1435 C CA . ARG A 1 174 ? 9.829 5.557 -17.922 1.00 91.69 174 ARG A CA 1
ATOM 1436 C C . ARG A 1 174 ? 10.959 5.864 -16.923 1.00 91.69 174 ARG A C 1
ATOM 1438 O O . ARG A 1 174 ? 12.124 5.581 -17.185 1.00 91.69 174 ARG A O 1
ATOM 1445 N N . GLY A 1 175 ? 10.624 6.431 -15.764 1.00 89.75 175 GLY A N 1
ATOM 1446 C CA . GLY A 1 175 ? 11.582 6.946 -14.783 1.00 89.75 175 GLY A CA 1
ATOM 1447 C C . GLY A 1 175 ? 11.213 6.616 -13.339 1.00 89.75 175 GLY A C 1
ATOM 1448 O O . GLY A 1 175 ? 10.201 5.966 -13.078 1.00 89.75 175 GLY A O 1
ATOM 1449 N N . ASN A 1 176 ? 12.066 7.042 -12.403 1.00 87.88 176 ASN A N 1
ATOM 1450 C CA . ASN A 1 176 ? 11.766 6.974 -10.972 1.00 87.88 176 ASN A CA 1
ATOM 1451 C C . ASN A 1 176 ? 10.624 7.953 -10.645 1.00 87.88 176 ASN A C 1
ATOM 1453 O O . ASN A 1 176 ? 10.573 9.053 -11.194 1.00 87.88 176 ASN A O 1
ATOM 1457 N N . VAL A 1 177 ? 9.717 7.536 -9.766 1.00 86.50 177 VAL A N 1
ATOM 1458 C CA . VAL A 1 177 ? 8.558 8.313 -9.330 1.00 86.50 177 VAL A CA 1
ATOM 1459 C C . VAL A 1 177 ? 8.439 8.075 -7.838 1.00 86.50 177 VAL A C 1
ATOM 1461 O O . VAL A 1 177 ? 8.081 6.976 -7.424 1.00 86.50 177 VAL A O 1
ATOM 1464 N N . ASP A 1 178 ? 8.752 9.095 -7.050 1.00 80.06 178 ASP A N 1
ATOM 1465 C CA . ASP A 1 178 ? 8.611 9.042 -5.601 1.00 80.06 178 ASP A CA 1
ATOM 1466 C C . ASP A 1 178 ? 7.209 9.530 -5.220 1.00 80.06 178 ASP A C 1
ATOM 1468 O O . ASP A 1 178 ? 6.887 10.711 -5.375 1.00 80.06 178 ASP A O 1
ATOM 1472 N N . MET A 1 179 ? 6.353 8.602 -4.791 1.00 84.19 179 MET A N 1
ATOM 1473 C CA . MET A 1 179 ? 4.991 8.895 -4.345 1.00 84.19 179 MET A CA 1
ATOM 1474 C C . MET A 1 179 ? 4.935 8.903 -2.818 1.00 84.19 179 MET A C 1
ATOM 1476 O O . MET A 1 179 ? 5.516 8.042 -2.163 1.00 84.19 179 MET A O 1
ATOM 1480 N N . GLN A 1 180 ? 4.180 9.842 -2.250 1.00 76.44 180 GLN A N 1
ATOM 1481 C CA . GLN A 1 180 ? 3.920 9.927 -0.811 1.00 76.44 180 GLN A CA 1
ATOM 1482 C C . GLN A 1 180 ? 2.409 9.927 -0.562 1.00 76.44 180 GLN A C 1
ATOM 1484 O O . GLN A 1 180 ? 1.658 10.514 -1.344 1.00 76.44 180 GLN A O 1
ATOM 1489 N N . ILE A 1 181 ? 1.986 9.254 0.511 1.00 70.44 181 ILE A N 1
ATOM 1490 C CA . ILE A 1 181 ? 0.596 9.159 0.980 1.00 70.44 181 ILE A CA 1
ATOM 1491 C C . ILE A 1 181 ? 0.529 9.752 2.377 1.00 70.44 181 ILE A C 1
ATOM 1493 O O . ILE A 1 181 ? 1.348 9.334 3.227 1.00 70.44 181 ILE A O 1
#

Sequence (181 aa):
MIQTLCLYRYNSSLTTQVYIGRLAEKKLEYKEYDTEEIYNQLVDDIEKGKDSEHKIITYIDTLISAMNPRTQFVENCVPNPQPCSIKTSNVNVDDLEKDYENLINCCQRHACRLNGYCKSKISGQFRFKYPFDLQEKTKISFIENKNSVKAEISLVRNDPYMNMHNRFICHHWRGNVDMQI

pLDDT: mean 86.24, std 15.47, range [27.84, 98.31]

Nearest PDB structures (foldseek):
  7zf2-assembly1_F  TM=7.681E-01  e=1.403E+00  Mycobacterium tuberculosis
  8jke-assembly1_F  TM=7.986E-01  e=2.173E+00  Streptomyces coelicolor A3(2)
  8qu6-assembly1_F  TM=8.178E-01  e=3.365E+00  Mycolicibacterium smegmatis MC2 155
  5oqm-assembly1_1  TM=5.811E-01  e=5.549E+00  Saccharomyces cerevisiae S288C
  5oqj-assembly1_1  TM=5.870E-01  e=6.288E+00  Saccharomyces cerevisiae S288C

Foldseek 3Di:
DDDDPPPDDPLPVLVVLLVLLVVLVVCVVVVVDDDPVSVVVSVVSVVSNVVSQVVVQVVDVQFKDQEQPDPDDDPPPQDPVGLLVDALVRDDPVCLVVSLNNLQSRAFFDDDDPPDPQADPVPRHGPPPPQADADQAKDWDWDDDPPDIDIDIDHHHDGSRGAIDGSVCCSRNSHHDHDDD